Protein AF-A0A0N4T5Q2-F1 (afdb_monomer_lite)

InterPro domains:
  IPR013260 mRNA splicing factor SYF2 [PF08231] (121-270)
  IPR013260 mRNA splicing factor SYF2 [PTHR13264] (64-275)

Organism: Brugia pahangi (NCBI:txid6280)

Radius of gyration: 36.11 Å; chains: 1; bounding box: 51×108×83 Å

Secondary structure (DSSP, 8-state):
---PPP---TT-HHHHHHHHHHHHHHHHHHHHHHHHHHHHHHHHHH-----------S--HHHHHHHHHHHHHHHHHHHHHHHHHHHHHHHHHHS-TTHHHHHHHHHHHHHHHHHHHHHHHTT--HHHHHHHHS-HHHHHHHHHHHH-PPPP-----HHHHHHHHHHHHHHH----HHHHHHHHHHH-HHHHS--TT----S-----HHHHHHHHHHHHHHHHHHHTTSPPPPP-TTS----SSHHHHHHHHHHHHHHHHHHHHHHHHHHTTS--

Structure (mmCIF, N/CA/C/O backbone):
data_AF-A0A0N4T5Q2-F1
#
_entry.id   AF-A0A0N4T5Q2-F1
#
loop_
_atom_site.group_PDB
_atom_site.id
_atom_site.type_symbol
_atom_site.label_atom_id
_atom_site.label_alt_id
_atom_site.label_comp_id
_atom_site.label_asym_id
_atom_site.label_entity_id
_atom_site.label_seq_id
_atom_site.pdbx_PDB_ins_code
_atom_site.Cartn_x
_atom_site.Cartn_y
_atom_site.Cartn_z
_atom_site.occupancy
_atom_site.B_iso_or_equiv
_atom_site.auth_seq_id
_atom_site.auth_comp_id
_atom_site.auth_asym_id
_atom_site.auth_atom_id
_atom_site.pdbx_PDB_model_num
ATOM 1 N N . MET A 1 1 ? -13.328 14.955 -36.789 1.00 40.78 1 MET A N 1
ATOM 2 C CA . MET A 1 1 ? -12.100 15.704 -36.434 1.00 40.78 1 MET A CA 1
ATOM 3 C C . MET A 1 1 ? -12.122 16.013 -34.939 1.00 40.78 1 MET A C 1
ATOM 5 O O . MET A 1 1 ? -12.427 17.127 -34.541 1.00 40.78 1 MET A O 1
ATOM 9 N N . GLN A 1 2 ? -11.880 15.003 -34.100 1.00 39.06 2 GLN A N 1
ATOM 10 C CA . GLN A 1 2 ? -11.732 15.178 -32.652 1.00 39.06 2 GLN A CA 1
ATOM 11 C C . GLN A 1 2 ? -10.232 15.204 -32.355 1.00 39.06 2 GLN A C 1
ATOM 13 O O . GLN A 1 2 ? -9.539 14.216 -32.590 1.00 39.06 2 GLN A O 1
ATOM 18 N N . LYS A 1 3 ? -9.715 16.356 -31.919 1.00 39.97 3 LYS A N 1
ATOM 19 C CA . LYS A 1 3 ? -8.337 16.470 -31.439 1.00 39.97 3 LYS A CA 1
ATOM 20 C C . LYS A 1 3 ? -8.294 15.907 -30.017 1.00 39.97 3 LYS A C 1
ATOM 22 O O . LYS A 1 3 ? -8.870 16.484 -29.103 1.00 39.97 3 LYS A O 1
ATOM 27 N N . ASN A 1 4 ? -7.660 14.746 -29.884 1.00 40.78 4 ASN A N 1
ATOM 28 C CA . ASN A 1 4 ? -7.324 14.106 -28.619 1.00 40.78 4 ASN A CA 1
ATOM 29 C C . ASN A 1 4 ? -6.309 14.965 -27.851 1.00 40.78 4 ASN A C 1
ATOM 31 O O . ASN A 1 4 ? -5.241 15.257 -28.385 1.00 40.78 4 ASN A O 1
ATOM 35 N N . GLU A 1 5 ? -6.599 15.308 -26.596 1.00 41.44 5 GLU A N 1
ATOM 36 C CA . GLU A 1 5 ? -5.575 15.774 -25.654 1.00 41.44 5 GLU A CA 1
ATOM 37 C C . GLU A 1 5 ? -5.040 14.591 -24.820 1.00 41.44 5 GLU A C 1
ATOM 39 O O . GLU A 1 5 ? -5.834 13.784 -24.319 1.00 41.44 5 GLU A O 1
ATOM 44 N N . PRO A 1 6 ? -3.710 14.440 -24.665 1.00 46.88 6 PRO A N 1
ATOM 45 C CA . PRO A 1 6 ? -3.116 13.290 -23.992 1.00 46.88 6 PRO A CA 1
ATOM 46 C C . PRO A 1 6 ? -3.153 13.418 -22.461 1.00 46.88 6 PRO A C 1
ATOM 48 O O . PRO A 1 6 ? -2.869 14.464 -21.878 1.00 46.88 6 PRO A O 1
ATOM 51 N N . LYS A 1 7 ? -3.461 12.301 -21.790 1.00 50.06 7 LYS A N 1
ATOM 52 C CA . LYS A 1 7 ? -3.431 12.160 -20.327 1.00 50.06 7 LYS A CA 1
ATOM 53 C C . LYS A 1 7 ? -1.977 12.046 -19.843 1.00 50.06 7 LYS A C 1
ATOM 55 O O . LYS A 1 7 ? -1.327 11.041 -20.110 1.00 50.06 7 LYS A O 1
ATOM 60 N N . LEU A 1 8 ? -1.487 13.048 -19.110 1.00 44.66 8 LEU A N 1
ATOM 61 C CA . LEU A 1 8 ? -0.149 13.056 -18.499 1.00 44.66 8 LEU A CA 1
ATOM 62 C C . LEU A 1 8 ? -0.034 12.024 -17.360 1.00 44.66 8 LEU A C 1
ATOM 64 O O . LEU A 1 8 ? -0.807 12.037 -16.398 1.00 44.66 8 LEU A O 1
ATOM 68 N N . ASN A 1 9 ? 0.945 11.129 -17.496 1.00 46.88 9 ASN A N 1
ATOM 69 C CA . ASN A 1 9 ? 1.287 10.048 -16.578 1.00 46.88 9 ASN A CA 1
ATOM 70 C C . ASN A 1 9 ? 2.296 10.555 -15.523 1.00 46.88 9 ASN A C 1
ATOM 72 O O . ASN A 1 9 ? 3.321 11.138 -15.858 1.00 46.88 9 ASN A O 1
ATOM 76 N N . ASN A 1 10 ? 2.024 10.350 -14.231 1.00 52.00 10 ASN A N 1
ATOM 77 C CA . ASN A 1 10 ? 2.783 10.974 -13.127 1.00 52.00 10 ASN A CA 1
ATOM 78 C C . ASN A 1 10 ? 4.111 10.268 -12.763 1.00 52.00 10 ASN A C 1
ATOM 80 O O . ASN A 1 10 ? 4.681 10.572 -11.718 1.00 52.00 10 ASN A O 1
ATOM 84 N N . ASN A 1 11 ? 4.594 9.333 -13.587 1.00 54.91 11 ASN A N 1
ATOM 85 C CA . ASN A 1 11 ? 5.823 8.564 -13.333 1.00 54.91 11 ASN A CA 1
ATOM 86 C C . ASN A 1 11 ? 6.881 8.689 -14.447 1.00 54.91 11 ASN A C 1
ATOM 88 O O . ASN A 1 11 ? 7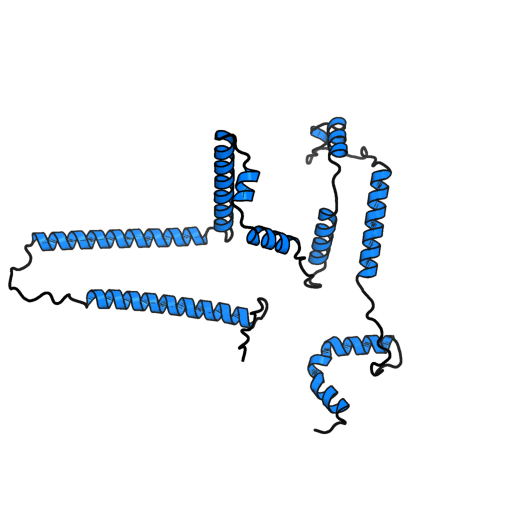.888 7.986 -14.396 1.00 54.91 11 ASN A O 1
ATOM 92 N N . ASP A 1 12 ? 6.691 9.574 -15.426 1.00 50.53 12 ASP A N 1
ATOM 93 C CA . ASP A 1 12 ? 7.687 9.774 -16.480 1.00 50.53 12 ASP A CA 1
ATOM 94 C C . ASP A 1 12 ? 8.841 10.660 -15.962 1.00 50.53 12 ASP A C 1
ATOM 96 O O . ASP A 1 12 ? 8.585 11.721 -15.383 1.00 50.53 12 ASP A O 1
ATOM 100 N N . PRO A 1 13 ? 10.124 10.294 -16.158 1.00 55.62 13 PRO A N 1
ATOM 101 C CA . PRO A 1 13 ? 11.257 11.126 -15.737 1.00 55.62 13 PRO A CA 1
ATOM 102 C C . PRO A 1 13 ? 11.243 12.492 -16.438 1.00 55.62 13 PRO A C 1
ATOM 104 O O . PRO A 1 13 ? 11.632 13.500 -15.848 1.00 55.62 13 PRO A O 1
ATOM 107 N N . THR A 1 14 ? 10.685 12.561 -17.650 1.00 55.00 14 THR A N 1
ATOM 108 C CA . THR A 1 14 ? 10.400 13.810 -18.365 1.00 55.00 14 THR A CA 1
ATOM 109 C C . THR A 1 14 ? 9.412 14.700 -17.616 1.00 55.00 14 THR A C 1
ATOM 111 O O . THR A 1 14 ? 9.577 15.912 -17.660 1.00 55.00 14 THR A O 1
ATOM 114 N N . ALA A 1 15 ? 8.452 14.158 -16.858 1.00 52.38 15 ALA A N 1
ATOM 115 C CA . ALA A 1 15 ? 7.543 14.947 -16.026 1.00 52.38 15 ALA A CA 1
ATOM 116 C C . ALA A 1 15 ? 8.268 15.587 -14.831 1.00 52.38 15 ALA A C 1
ATOM 118 O O . ALA A 1 15 ? 7.924 16.699 -14.446 1.00 52.38 15 ALA A O 1
ATOM 119 N N . PHE A 1 16 ? 9.305 14.942 -14.282 1.00 53.38 16 PHE A N 1
ATOM 120 C CA . PHE A 1 16 ? 10.145 15.509 -13.218 1.00 53.38 16 PHE A CA 1
ATOM 121 C C . PHE A 1 16 ? 11.072 16.609 -13.752 1.00 53.38 16 PHE A C 1
ATOM 123 O O . PHE A 1 16 ? 11.180 17.671 -13.138 1.00 53.38 16 PHE A O 1
ATOM 130 N N . TYR A 1 17 ? 11.662 16.400 -14.935 1.00 54.56 17 TYR A N 1
ATOM 131 C CA . TYR A 1 17 ? 12.403 17.442 -15.651 1.00 54.56 17 TYR A CA 1
ATOM 132 C C . TYR A 1 17 ? 11.492 18.594 -16.083 1.00 54.56 17 TYR A C 1
ATOM 134 O O . TYR A 1 17 ? 11.885 19.745 -15.951 1.00 54.56 17 TYR A O 1
ATOM 142 N N . LEU A 1 18 ? 10.254 18.324 -16.501 1.00 56.09 18 LEU A N 1
ATOM 143 C CA . LEU A 1 18 ? 9.255 19.348 -16.813 1.00 56.09 18 LEU A CA 1
ATOM 144 C C . LEU A 1 18 ? 8.770 20.072 -15.556 1.00 56.09 18 LEU A C 1
ATOM 146 O O . LEU A 1 18 ? 8.549 21.271 -15.626 1.00 56.09 18 LEU A O 1
ATOM 150 N N . LEU A 1 19 ? 8.642 19.412 -14.400 1.00 56.81 19 LEU A N 1
ATOM 151 C CA . LEU A 1 19 ? 8.259 20.066 -13.143 1.00 56.81 19 LEU A CA 1
ATOM 152 C C . LEU A 1 19 ? 9.403 20.915 -12.581 1.00 56.81 19 LEU A C 1
ATOM 154 O O . LEU A 1 19 ? 9.157 22.012 -12.091 1.00 56.81 19 LEU A O 1
ATOM 158 N N . SER A 1 20 ? 10.644 20.435 -12.685 1.00 63.00 20 SER A N 1
ATOM 159 C CA . SER A 1 20 ? 11.860 21.184 -12.348 1.00 63.00 20 SER A CA 1
ATOM 160 C C . SER A 1 20 ? 12.051 22.371 -13.294 1.00 63.00 20 SER A C 1
ATOM 162 O O . SER A 1 20 ? 12.231 23.497 -12.839 1.00 63.00 20 SER A O 1
ATOM 164 N N . SER A 1 21 ? 11.889 22.154 -14.600 1.00 62.88 21 SER A N 1
ATOM 165 C CA . SER A 1 21 ? 11.949 23.201 -15.619 1.00 62.88 21 SER A CA 1
ATOM 166 C C . SER A 1 21 ? 10.788 24.189 -15.475 1.00 62.88 21 SER A C 1
ATOM 168 O O . SER A 1 21 ? 11.004 25.390 -15.571 1.00 62.88 21 SER A O 1
ATOM 170 N N . GLN A 1 22 ? 9.581 23.745 -15.096 1.00 64.81 22 GLN A N 1
ATOM 171 C CA . GLN A 1 22 ? 8.475 24.637 -14.729 1.00 64.81 22 GLN A CA 1
ATOM 172 C C . GLN A 1 22 ? 8.720 25.372 -13.410 1.00 64.81 22 GLN A C 1
ATOM 174 O O . GLN A 1 22 ? 8.277 26.507 -13.272 1.00 64.81 22 GLN A O 1
ATOM 179 N N . GLN A 1 23 ? 9.403 24.780 -12.429 1.00 64.06 23 GLN A N 1
ATOM 180 C CA . GLN A 1 23 ? 9.786 25.478 -11.199 1.00 64.06 23 GLN A CA 1
ATOM 181 C C . GLN A 1 23 ? 10.868 26.529 -11.461 1.00 64.06 23 GLN A C 1
ATOM 183 O O . GLN A 1 23 ? 10.764 27.623 -10.911 1.00 64.06 23 GLN A O 1
ATOM 188 N N . MET A 1 24 ? 11.823 26.237 -12.348 1.00 68.06 24 MET A N 1
ATOM 189 C CA . MET A 1 24 ? 12.828 27.180 -12.846 1.00 68.06 24 MET A CA 1
ATOM 190 C C . MET A 1 24 ? 12.183 28.286 -13.684 1.00 68.06 24 MET A C 1
ATOM 192 O O . MET A 1 24 ? 12.410 29.458 -13.429 1.00 68.06 24 MET A O 1
ATOM 196 N N . LEU A 1 25 ? 11.276 27.962 -14.605 1.00 67.38 25 LEU A N 1
ATOM 197 C CA . LEU A 1 25 ? 10.486 28.960 -15.331 1.00 67.38 25 LEU A CA 1
ATOM 198 C C . LEU A 1 25 ? 9.627 29.791 -14.377 1.00 67.38 25 LEU A C 1
ATOM 200 O O . LEU A 1 25 ? 9.542 30.995 -14.544 1.00 67.38 25 LEU A O 1
ATOM 204 N N . ARG A 1 26 ? 9.041 29.209 -13.325 1.00 71.50 26 ARG A N 1
ATOM 205 C CA . ARG A 1 26 ? 8.288 29.960 -12.304 1.00 71.50 26 ARG A CA 1
ATOM 206 C C . ARG A 1 26 ? 9.179 30.797 -11.391 1.00 71.50 26 ARG A C 1
ATOM 208 O O . ARG A 1 26 ? 8.678 31.774 -10.841 1.00 71.50 26 ARG A O 1
ATOM 215 N N . SER A 1 27 ? 10.437 30.425 -11.158 1.00 68.69 27 SER A N 1
ATOM 216 C CA . SER A 1 27 ? 11.386 31.255 -10.405 1.00 68.69 27 SER A CA 1
ATOM 217 C C . SER A 1 27 ? 11.911 32.391 -11.280 1.00 68.69 27 SER A C 1
ATOM 219 O O . SER A 1 27 ? 11.923 33.526 -10.819 1.00 68.69 27 SER A O 1
ATOM 221 N N . ILE A 1 28 ? 12.199 32.124 -12.557 1.00 71.38 28 ILE A N 1
ATOM 222 C CA . ILE A 1 28 ? 12.569 33.121 -13.569 1.00 71.38 28 ILE A CA 1
ATOM 223 C C . ILE A 1 28 ? 11.408 34.085 -13.815 1.00 71.38 28 ILE A C 1
ATOM 225 O O . ILE A 1 28 ? 11.621 35.286 -13.790 1.00 71.38 28 ILE A O 1
ATOM 229 N N . ILE A 1 29 ? 10.172 33.601 -13.956 1.00 70.81 29 ILE A N 1
ATOM 230 C CA . ILE A 1 29 ? 8.975 34.445 -14.087 1.00 70.81 29 ILE A CA 1
ATOM 231 C C . ILE A 1 29 ? 8.722 35.219 -12.792 1.00 70.81 29 ILE A C 1
ATOM 233 O O . ILE A 1 29 ? 8.345 36.376 -12.866 1.00 70.81 29 ILE A O 1
ATOM 237 N N . ARG A 1 30 ? 8.960 34.655 -11.598 1.00 69.12 30 ARG A N 1
ATOM 238 C CA . ARG A 1 30 ? 8.856 35.417 -10.336 1.00 69.12 30 ARG A CA 1
ATOM 239 C C . ARG A 1 30 ? 9.941 36.482 -10.207 1.00 69.12 30 ARG A C 1
ATOM 241 O O . ARG A 1 30 ? 9.640 37.575 -9.745 1.00 69.12 30 ARG A O 1
ATOM 248 N N . TYR A 1 31 ? 11.164 36.193 -10.638 1.00 68.38 31 TYR A N 1
ATOM 249 C CA . TYR A 1 31 ? 12.261 37.154 -10.670 1.00 68.38 31 TYR A CA 1
ATOM 250 C C . TYR A 1 31 ? 12.008 38.239 -11.720 1.00 68.38 31 TYR A C 1
ATOM 252 O O . TYR A 1 31 ? 12.146 39.412 -11.408 1.00 68.38 31 TYR A O 1
ATOM 260 N N . ALA A 1 32 ? 11.521 37.875 -12.908 1.00 64.94 32 ALA A N 1
ATOM 261 C CA . ALA A 1 32 ? 11.122 38.793 -13.968 1.00 64.94 32 ALA A CA 1
ATOM 262 C C . ALA A 1 32 ? 9.886 39.614 -13.587 1.00 64.94 32 ALA A C 1
ATOM 264 O O . ALA A 1 32 ? 9.867 40.799 -13.858 1.00 64.94 32 ALA A O 1
ATOM 265 N N . LEU A 1 33 ? 8.896 39.050 -12.888 1.00 65.19 33 LEU A N 1
ATOM 266 C CA . LEU A 1 33 ? 7.752 39.790 -12.342 1.00 65.19 33 LEU A CA 1
ATOM 267 C C . LEU A 1 33 ? 8.156 40.666 -11.159 1.00 65.19 33 LEU A C 1
ATOM 269 O O . LEU A 1 33 ? 7.562 41.714 -10.978 1.00 65.19 33 LEU A O 1
ATOM 273 N N . SER A 1 34 ? 9.155 40.279 -10.362 1.00 66.88 34 SER A N 1
ATOM 274 C CA . SER A 1 34 ? 9.730 41.115 -9.300 1.00 66.88 34 SER A CA 1
ATOM 275 C C . SER A 1 34 ? 10.589 42.243 -9.873 1.00 66.88 34 SER A C 1
ATOM 277 O O . SER A 1 34 ? 10.555 43.354 -9.352 1.00 66.88 34 SER A O 1
ATOM 279 N N . ALA A 1 35 ? 11.322 41.981 -10.957 1.00 60.84 35 ALA A N 1
ATOM 280 C CA . ALA A 1 35 ? 12.086 42.961 -11.719 1.00 60.84 35 ALA A CA 1
ATOM 281 C C . ALA A 1 35 ? 11.157 43.887 -12.512 1.00 60.84 35 ALA A C 1
ATOM 283 O O . ALA A 1 35 ? 11.385 45.085 -12.508 1.00 60.84 35 ALA A O 1
ATOM 284 N N . CYS A 1 36 ? 10.062 43.375 -13.083 1.00 59.16 36 CYS A N 1
ATOM 285 C CA . CYS A 1 36 ? 8.969 44.156 -13.654 1.00 59.16 36 CYS A CA 1
ATOM 286 C C . CYS A 1 36 ? 8.182 44.887 -12.576 1.00 59.16 36 CYS A C 1
ATOM 288 O O . CYS A 1 36 ? 7.765 45.985 -12.854 1.00 59.16 36 CYS A O 1
ATOM 290 N N . ARG A 1 37 ? 8.032 44.384 -11.343 1.00 56.62 37 ARG A N 1
ATOM 291 C CA . ARG A 1 37 ? 7.471 45.165 -10.222 1.00 56.62 37 ARG A CA 1
ATOM 292 C C . ARG A 1 37 ? 8.437 46.227 -9.735 1.00 56.62 37 ARG A C 1
ATOM 294 O O . ARG A 1 37 ? 7.993 47.275 -9.300 1.00 56.62 37 ARG A O 1
ATOM 301 N N . HIS A 1 38 ? 9.744 45.985 -9.792 1.00 56.47 38 HIS A N 1
ATOM 302 C CA . HIS A 1 38 ? 10.752 47.016 -9.558 1.00 56.47 38 HIS A CA 1
ATOM 303 C C . HIS A 1 38 ? 10.761 48.035 -10.694 1.00 56.47 38 HIS A C 1
ATOM 305 O O . HIS A 1 38 ? 10.867 49.214 -10.404 1.00 56.47 38 HIS A O 1
ATOM 311 N N . ALA A 1 39 ? 10.584 47.609 -11.945 1.00 51.84 39 ALA A N 1
ATOM 312 C CA . ALA A 1 39 ? 10.492 48.471 -13.114 1.00 51.84 39 ALA A CA 1
ATOM 313 C C . ALA A 1 39 ? 9.143 49.190 -13.183 1.00 51.84 39 ALA A C 1
ATOM 315 O O . ALA A 1 39 ? 9.127 50.337 -13.564 1.00 51.84 39 ALA A O 1
ATOM 316 N N . GLU A 1 40 ? 8.039 48.594 -12.742 1.00 52.19 40 GLU A N 1
ATOM 317 C CA . GLU A 1 40 ? 6.732 49.226 -12.560 1.00 52.19 40 GLU A CA 1
ATOM 318 C C . GLU A 1 40 ? 6.785 50.154 -11.360 1.00 52.19 40 GLU A C 1
ATOM 320 O O . GLU A 1 40 ? 6.267 51.242 -11.457 1.00 52.19 40 GLU A O 1
ATOM 325 N N . ASN A 1 41 ? 7.464 49.818 -10.261 1.00 51.53 41 ASN A N 1
ATOM 326 C CA . ASN A 1 41 ? 7.684 50.762 -9.164 1.00 51.53 41 ASN A CA 1
ATOM 327 C C . ASN A 1 41 ? 8.658 51.882 -9.559 1.00 51.53 41 ASN A C 1
ATOM 329 O O . ASN A 1 41 ? 8.527 52.982 -9.040 1.00 51.53 41 ASN A O 1
ATOM 333 N N . PHE A 1 42 ? 9.595 51.639 -10.483 1.00 45.03 42 PHE A N 1
ATOM 334 C CA . PHE A 1 42 ? 10.508 52.635 -11.055 1.00 45.03 42 PHE A CA 1
ATOM 335 C C . PHE A 1 42 ? 9.809 53.491 -12.123 1.00 45.03 42 PHE A C 1
ATOM 337 O O . PHE A 1 42 ? 10.017 54.696 -12.172 1.00 45.03 42 PHE A O 1
ATOM 344 N N . VAL A 1 43 ? 8.901 52.906 -12.906 1.00 46.66 43 VAL A N 1
ATOM 345 C CA . VAL A 1 43 ? 8.022 53.577 -13.874 1.00 46.66 43 VAL A CA 1
ATOM 346 C C . VAL A 1 43 ? 6.887 54.303 -13.153 1.00 46.66 43 VAL A C 1
ATOM 348 O O . VAL A 1 43 ? 6.539 55.384 -13.577 1.00 46.66 43 VAL A O 1
ATOM 351 N N . ILE A 1 44 ? 6.385 53.831 -12.013 1.00 46.78 44 ILE A N 1
ATOM 352 C CA . ILE A 1 44 ? 5.471 54.562 -11.113 1.00 46.78 44 ILE A CA 1
ATOM 353 C C . ILE A 1 44 ? 6.236 55.681 -10.383 1.00 46.78 44 ILE A C 1
ATOM 355 O O . ILE A 1 44 ? 5.641 56.695 -10.028 1.00 46.78 44 ILE A O 1
ATOM 359 N N . LEU A 1 45 ? 7.561 55.557 -10.212 1.00 44.84 45 LEU A N 1
ATOM 360 C CA . LEU A 1 45 ? 8.424 56.660 -9.766 1.00 44.84 45 LEU A CA 1
ATOM 361 C C . LEU A 1 45 ? 8.730 57.677 -10.887 1.00 44.84 45 LEU A C 1
ATOM 363 O O . LEU A 1 45 ? 9.052 58.821 -10.573 1.00 44.84 45 LEU A O 1
ATOM 367 N N . MET A 1 46 ? 8.638 57.279 -12.164 1.00 42.03 46 MET A N 1
ATOM 368 C CA . MET A 1 46 ? 8.882 58.125 -13.349 1.00 42.03 46 MET A CA 1
ATOM 369 C C . MET A 1 46 ? 7.594 58.614 -14.042 1.00 42.03 46 MET A C 1
ATOM 371 O O . MET A 1 46 ? 7.647 59.558 -14.826 1.00 42.03 46 MET A O 1
ATOM 375 N N . ALA A 1 47 ? 6.433 58.038 -13.728 1.00 38.81 47 ALA A N 1
ATOM 376 C CA . ALA A 1 47 ? 5.113 58.475 -14.165 1.00 38.81 47 ALA A CA 1
ATOM 377 C C . ALA A 1 47 ? 4.640 59.596 -13.236 1.00 38.81 47 ALA A C 1
ATOM 379 O O . ALA A 1 47 ? 3.795 59.422 -12.356 1.00 38.81 47 ALA A O 1
ATOM 380 N N . LEU A 1 48 ? 5.245 60.765 -13.433 1.00 34.09 48 LEU A N 1
ATOM 381 C CA . LEU A 1 48 ? 4.653 62.033 -13.042 1.00 34.09 48 LEU A CA 1
ATOM 382 C C . LEU A 1 48 ? 3.240 62.103 -13.643 1.00 34.09 48 LEU A C 1
ATOM 384 O O . LEU A 1 48 ? 3.106 61.974 -14.860 1.00 34.09 48 LEU A O 1
ATOM 388 N N . PRO A 1 49 ? 2.181 62.324 -12.845 1.00 40.69 49 PRO A N 1
ATOM 389 C CA . PRO A 1 49 ? 0.940 62.802 -13.416 1.00 40.69 49 PRO A CA 1
ATOM 390 C C . PRO A 1 49 ? 1.223 64.195 -13.981 1.00 40.69 49 PRO A C 1
ATOM 392 O O . PRO A 1 49 ? 1.593 65.107 -13.237 1.00 40.69 49 PRO A O 1
ATOM 395 N N . GLU A 1 50 ? 1.067 64.356 -15.294 1.00 38.91 50 GLU A N 1
ATOM 396 C CA . GLU A 1 50 ? 0.945 65.664 -15.933 1.00 38.91 50 GLU A CA 1
ATOM 397 C C . GLU A 1 50 ? -0.333 66.342 -15.412 1.00 38.91 50 GLU A C 1
ATOM 399 O O . GLU A 1 50 ? -1.384 66.329 -16.045 1.00 38.91 50 GLU A O 1
ATOM 404 N N . SER A 1 51 ? -0.268 66.918 -14.207 1.00 35.62 51 SER A N 1
ATOM 405 C CA . SER A 1 51 ? -1.241 67.912 -13.772 1.00 35.62 51 SER A CA 1
ATOM 406 C C . SER A 1 51 ? -0.755 69.265 -14.271 1.00 35.62 51 SER A C 1
ATOM 408 O O . SER A 1 51 ? 0.179 69.844 -13.714 1.00 35.62 51 SER A O 1
ATOM 410 N N . SER A 1 52 ? -1.376 69.706 -15.363 1.00 33.72 52 SER A N 1
ATOM 411 C CA . SER A 1 52 ? -1.572 71.096 -15.779 1.00 33.72 52 SER A CA 1
ATOM 412 C C . SER A 1 52 ? -0.910 72.142 -14.878 1.00 33.72 52 SER A C 1
ATOM 414 O O . SER A 1 52 ? -1.314 72.355 -13.731 1.00 33.72 52 SER A O 1
ATOM 416 N N . ALA A 1 53 ? 0.075 72.832 -15.446 1.00 46.47 53 ALA A N 1
ATOM 417 C CA . ALA A 1 53 ? 0.700 74.002 -14.867 1.00 46.47 53 ALA A CA 1
ATOM 418 C C . ALA A 1 53 ? -0.349 75.066 -14.499 1.00 46.47 53 ALA A C 1
ATOM 420 O O . ALA A 1 53 ? -0.866 75.784 -15.351 1.00 46.47 53 ALA A O 1
ATOM 421 N N . SER A 1 54 ? -0.595 75.209 -13.200 1.00 33.62 54 SER A N 1
ATOM 422 C CA . SER A 1 54 ? -0.969 76.478 -12.590 1.00 33.62 54 SER A CA 1
ATOM 423 C C . SER A 1 54 ? 0.151 76.865 -11.632 1.00 33.62 54 SER A C 1
ATOM 425 O O . SER A 1 54 ? 0.445 76.146 -10.677 1.00 33.62 54 SER A O 1
ATOM 427 N N . VAL A 1 55 ? 0.809 77.986 -11.911 1.00 48.62 55 VAL A N 1
ATOM 428 C CA . VAL A 1 55 ? 1.819 78.595 -11.042 1.00 48.62 55 VAL A CA 1
ATOM 429 C C . VAL A 1 55 ? 1.210 78.830 -9.656 1.00 48.62 55 VAL A C 1
ATOM 431 O O . VAL A 1 55 ? 0.379 79.717 -9.485 1.00 48.62 55 VAL A O 1
ATOM 434 N N . SER A 1 56 ? 1.622 78.058 -8.647 1.00 40.50 56 SER A N 1
ATOM 435 C CA . SER A 1 56 ? 1.241 78.330 -7.258 1.00 40.50 56 SER A CA 1
ATOM 436 C C . SER A 1 56 ? 2.270 77.786 -6.263 1.00 40.50 56 SER A C 1
ATOM 438 O O . SER A 1 56 ? 2.298 76.589 -6.011 1.00 40.50 56 SER A O 1
ATOM 440 N N . LYS A 1 57 ? 3.074 78.708 -5.705 1.00 51.34 57 LYS A N 1
ATOM 441 C CA . LYS A 1 57 ? 3.906 78.646 -4.479 1.00 51.34 57 LYS A CA 1
ATOM 442 C C . LYS A 1 57 ? 4.785 77.398 -4.267 1.00 51.34 57 LYS A C 1
ATOM 444 O O . LYS A 1 57 ? 4.307 76.274 -4.197 1.00 51.34 57 LYS A O 1
ATOM 449 N N . LEU A 1 58 ? 6.082 77.636 -4.006 1.00 55.00 58 LEU A N 1
ATOM 450 C CA . LEU A 1 58 ? 6.962 76.672 -3.326 1.00 55.00 58 LEU A CA 1
ATOM 451 C C . LEU A 1 58 ? 6.165 75.994 -2.199 1.00 55.00 58 LEU A C 1
ATOM 453 O O . LEU A 1 58 ? 5.557 76.725 -1.406 1.00 55.00 58 LEU A O 1
ATOM 457 N N . PRO A 1 59 ? 6.112 74.648 -2.141 1.00 61.28 59 PRO A N 1
ATOM 458 C CA . PRO A 1 59 ? 5.308 73.957 -1.146 1.00 61.28 59 PRO A CA 1
ATOM 459 C C . PRO A 1 59 ? 5.686 74.508 0.223 1.00 61.28 59 PRO A C 1
ATOM 461 O O . PRO A 1 59 ? 6.871 74.550 0.571 1.00 61.28 59 PRO A O 1
ATOM 464 N N . SER A 1 60 ? 4.686 74.998 0.967 1.00 71.69 60 SER A N 1
ATOM 465 C CA . SER A 1 60 ? 4.916 75.547 2.302 1.00 71.69 60 SER A CA 1
ATOM 466 C C . SER A 1 60 ? 5.750 74.543 3.088 1.00 71.69 60 SER A C 1
ATOM 468 O O . SER A 1 60 ? 5.521 73.332 2.968 1.00 71.69 60 SER A O 1
ATOM 470 N N . LYS A 1 61 ? 6.718 75.022 3.878 1.00 73.12 61 LYS A N 1
ATOM 471 C CA . LYS A 1 61 ? 7.630 74.165 4.654 1.00 73.12 61 LYS A CA 1
ATOM 472 C C . LYS A 1 61 ? 6.868 73.076 5.414 1.00 73.12 61 LYS A C 1
ATOM 474 O O . LYS A 1 61 ? 7.387 71.979 5.581 1.00 73.12 61 LYS A O 1
ATOM 479 N N . ASP A 1 62 ? 5.631 73.349 5.810 1.00 76.50 62 ASP A N 1
ATOM 480 C CA . ASP A 1 62 ? 4.769 72.410 6.521 1.00 76.50 62 ASP A CA 1
ATOM 481 C C . ASP A 1 62 ? 4.210 71.289 5.629 1.00 76.50 62 ASP A C 1
ATOM 483 O O . ASP A 1 62 ? 4.271 70.129 6.026 1.00 76.50 62 ASP A O 1
ATOM 487 N N . SER A 1 63 ? 3.825 71.572 4.380 1.00 79.75 63 SER A N 1
ATOM 488 C CA . SER A 1 63 ? 3.444 70.537 3.396 1.00 79.75 63 SER A CA 1
ATOM 489 C C . SER A 1 63 ? 4.612 69.609 3.023 1.00 79.75 63 SER A C 1
ATOM 491 O O . SER A 1 63 ? 4.431 68.407 2.814 1.00 79.75 63 SER A O 1
ATOM 493 N N . LEU A 1 64 ? 5.841 70.139 3.009 1.00 81.56 64 LEU A N 1
ATOM 494 C CA . LEU A 1 64 ? 7.055 69.356 2.776 1.00 81.56 64 LEU A CA 1
ATOM 495 C C . LEU A 1 64 ? 7.401 68.481 3.992 1.00 81.56 64 LEU A C 1
ATOM 497 O O . LEU A 1 64 ? 7.734 67.307 3.824 1.00 81.56 64 LEU A O 1
ATOM 501 N N . LYS A 1 65 ? 7.255 69.013 5.215 1.00 85.88 65 LYS A N 1
ATOM 502 C CA . LYS A 1 65 ? 7.388 68.239 6.464 1.00 85.88 65 LYS A CA 1
ATOM 503 C C . LYS A 1 65 ? 6.349 67.121 6.549 1.00 85.88 65 LYS A C 1
ATOM 505 O O . LYS A 1 65 ? 6.680 66.023 6.987 1.00 85.88 65 LYS A O 1
ATOM 510 N N . GLU A 1 66 ? 5.116 67.367 6.121 1.00 86.75 66 GLU A N 1
ATOM 511 C CA . GLU A 1 66 ? 4.045 66.368 6.133 1.00 86.75 66 GLU A CA 1
ATOM 512 C C . GLU A 1 66 ? 4.291 65.249 5.117 1.00 86.75 66 GLU A C 1
ATOM 514 O O . GLU A 1 66 ? 4.236 64.068 5.466 1.00 86.75 66 GLU A O 1
ATOM 519 N N . ARG A 1 67 ? 4.723 65.595 3.898 1.00 85.81 67 ARG A N 1
ATOM 520 C CA . ARG A 1 67 ? 5.186 64.606 2.913 1.00 85.81 67 ARG A CA 1
ATOM 521 C C . ARG A 1 67 ? 6.369 63.786 3.439 1.00 85.81 67 ARG A C 1
ATOM 523 O O . ARG A 1 67 ? 6.418 62.577 3.221 1.00 85.81 67 ARG A O 1
ATOM 530 N N . PHE A 1 68 ? 7.302 64.412 4.156 1.00 88.81 68 PHE A N 1
ATOM 531 C CA . PHE A 1 68 ? 8.441 63.727 4.773 1.00 88.81 68 PHE A CA 1
ATOM 532 C C . PHE A 1 68 ? 8.016 62.778 5.906 1.00 88.81 68 PHE A C 1
ATOM 534 O O . PHE A 1 68 ? 8.509 61.652 5.975 1.00 88.81 68 PHE A O 1
ATOM 541 N N . ARG A 1 69 ? 7.044 63.174 6.742 1.00 91.31 69 ARG A N 1
ATOM 542 C CA . ARG A 1 69 ? 6.429 62.296 7.756 1.00 91.31 69 ARG A CA 1
ATOM 543 C C . ARG A 1 69 ? 5.747 61.089 7.116 1.00 91.31 69 ARG A C 1
ATOM 545 O O . ARG A 1 69 ? 6.005 59.966 7.536 1.00 91.31 69 ARG A O 1
ATOM 552 N N . MET A 1 70 ? 4.969 61.305 6.056 1.00 89.62 70 MET A N 1
ATOM 553 C CA . MET A 1 70 ? 4.308 60.234 5.300 1.00 89.62 70 MET A CA 1
ATOM 554 C C . MET A 1 70 ? 5.318 59.272 4.659 1.00 89.62 70 MET A C 1
ATOM 556 O O . MET A 1 70 ? 5.133 58.057 4.695 1.00 89.62 70 MET A O 1
ATOM 560 N N . LEU A 1 71 ? 6.419 59.788 4.104 1.00 89.88 71 LEU A N 1
ATOM 561 C CA . LEU A 1 71 ? 7.504 58.959 3.568 1.00 89.88 71 LEU A CA 1
ATOM 562 C C . LEU A 1 71 ? 8.202 58.151 4.664 1.00 89.88 71 LEU A C 1
ATOM 564 O O . LEU A 1 71 ? 8.490 56.970 4.467 1.00 89.88 71 LEU A O 1
ATOM 568 N N . HIS A 1 72 ? 8.445 58.755 5.827 1.00 90.94 72 HIS A N 1
ATOM 569 C CA . HIS A 1 72 ? 8.982 58.036 6.975 1.00 90.94 72 HIS A CA 1
ATOM 570 C C . HIS A 1 72 ? 8.045 56.934 7.446 1.00 90.94 72 HIS A C 1
ATOM 572 O O . HIS A 1 72 ? 8.508 55.812 7.639 1.00 90.94 72 HIS A O 1
ATOM 578 N N . GLN A 1 73 ? 6.751 57.218 7.568 1.00 94.00 73 GLN A N 1
ATOM 579 C CA . GLN A 1 73 ? 5.747 56.232 7.941 1.00 94.00 73 GLN A CA 1
ATOM 580 C C . GLN A 1 73 ? 5.731 55.060 6.953 1.00 94.00 73 GLN A C 1
ATOM 582 O O . GLN A 1 73 ? 5.930 53.922 7.368 1.00 94.00 73 GLN A O 1
ATOM 587 N N . LYS A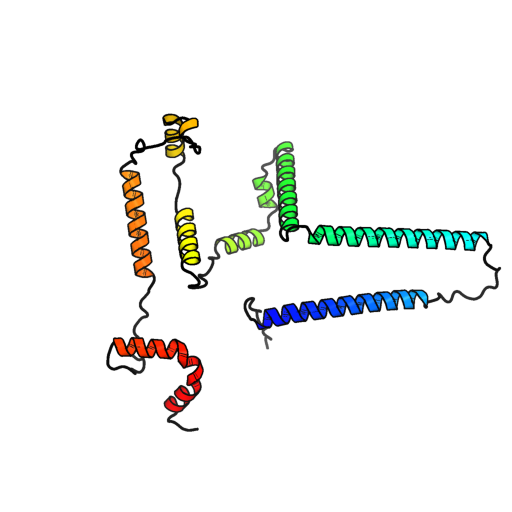 1 74 ? 5.655 55.331 5.644 1.00 93.00 74 LYS A N 1
ATOM 588 C CA . LYS A 1 74 ? 5.718 54.293 4.599 1.00 93.00 74 LYS A CA 1
ATOM 589 C C . LYS A 1 74 ? 7.019 53.485 4.638 1.00 93.00 74 LYS A C 1
ATOM 591 O O . LYS A 1 74 ? 7.010 52.277 4.394 1.00 93.00 74 LYS A O 1
ATOM 596 N N . ARG A 1 75 ? 8.150 54.123 4.968 1.00 93.25 75 ARG A N 1
ATOM 597 C CA . ARG A 1 75 ? 9.445 53.442 5.136 1.00 93.25 75 ARG A CA 1
ATOM 598 C C . ARG A 1 75 ? 9.440 52.518 6.353 1.00 93.25 75 ARG A C 1
ATOM 600 O O . ARG A 1 75 ? 9.979 51.418 6.264 1.00 93.25 75 ARG A O 1
ATOM 607 N N . GLN A 1 76 ? 8.852 52.945 7.470 1.00 93.06 76 GLN A N 1
ATOM 608 C CA . GLN A 1 76 ? 8.724 52.108 8.666 1.00 93.06 76 GLN A CA 1
ATOM 609 C C . GLN A 1 76 ? 7.737 50.959 8.447 1.00 93.06 76 GLN A C 1
ATOM 611 O O . GLN A 1 76 ? 8.044 49.825 8.804 1.00 93.06 76 GLN A O 1
ATOM 616 N N . GLU A 1 77 ? 6.607 51.216 7.790 1.00 94.38 77 GLU A N 1
ATOM 617 C CA . GLU A 1 77 ? 5.641 50.192 7.381 1.00 94.38 77 GLU A CA 1
ATOM 618 C C . GLU A 1 77 ? 6.298 49.154 6.467 1.00 94.38 77 GLU A C 1
ATOM 620 O O . GLU A 1 77 ? 6.208 47.961 6.740 1.00 94.38 77 GLU A O 1
ATOM 625 N N . SER A 1 78 ? 7.062 49.589 5.459 1.00 92.31 78 SER A N 1
ATOM 626 C CA . SER A 1 78 ? 7.798 48.675 4.571 1.00 92.31 78 SER A CA 1
ATOM 627 C C . SER A 1 78 ? 8.829 47.837 5.332 1.00 92.31 78 SER A C 1
ATOM 629 O O . SER A 1 78 ? 8.926 46.633 5.116 1.00 92.31 78 SER A O 1
ATOM 631 N N . ARG A 1 79 ? 9.579 48.441 6.266 1.00 90.50 79 ARG A N 1
ATOM 632 C CA . ARG A 1 79 ? 10.529 47.707 7.122 1.00 90.50 79 ARG A CA 1
ATOM 633 C C . ARG A 1 79 ? 9.824 46.662 7.981 1.00 90.50 79 ARG A C 1
ATOM 635 O O . ARG A 1 79 ? 10.309 45.538 8.074 1.00 90.50 79 ARG A O 1
ATOM 642 N N . LYS A 1 80 ? 8.684 47.019 8.578 1.00 95.81 80 LYS A N 1
ATOM 643 C CA . LYS A 1 80 ? 7.879 46.117 9.408 1.00 95.81 80 LYS A CA 1
ATOM 644 C C . LYS A 1 80 ? 7.316 44.956 8.591 1.00 95.81 80 LYS A C 1
ATOM 646 O O . LYS A 1 80 ? 7.441 43.820 9.027 1.00 95.81 80 LYS A O 1
ATOM 651 N N . LEU A 1 81 ? 6.749 45.232 7.417 1.00 93.44 81 LEU A N 1
ATOM 652 C CA . LEU A 1 81 ? 6.200 44.210 6.524 1.00 93.44 81 LEU A CA 1
ATOM 653 C C . LEU A 1 81 ? 7.288 43.255 6.027 1.00 93.44 81 LEU A C 1
ATOM 655 O O . LEU A 1 81 ? 7.096 42.046 6.079 1.00 93.44 81 LEU A O 1
ATOM 659 N N . ASN A 1 82 ? 8.452 43.777 5.632 1.00 93.62 82 ASN A N 1
ATOM 660 C CA . ASN A 1 82 ? 9.580 42.941 5.220 1.00 93.62 82 ASN A CA 1
ATOM 661 C C . ASN A 1 82 ? 10.075 42.062 6.374 1.00 93.62 82 ASN A C 1
ATOM 663 O O . ASN A 1 82 ? 10.305 40.872 6.189 1.00 93.62 82 ASN A O 1
ATOM 667 N N . TYR A 1 83 ? 10.200 42.627 7.578 1.00 91.88 83 TYR A N 1
ATOM 668 C CA . TYR A 1 83 ? 10.584 41.861 8.762 1.00 91.88 83 TYR A CA 1
ATOM 669 C C . TYR A 1 83 ? 9.563 40.760 9.083 1.00 91.88 83 TYR A C 1
ATOM 671 O O . TYR A 1 83 ? 9.947 39.616 9.303 1.00 91.88 83 TYR A O 1
ATOM 679 N N . GLN A 1 84 ? 8.266 41.079 9.043 1.00 95.00 84 GLN A N 1
ATOM 680 C CA . GLN A 1 84 ? 7.189 40.106 9.240 1.00 95.00 84 GLN A CA 1
ATOM 681 C C . GLN A 1 84 ? 7.241 38.981 8.201 1.00 95.00 84 GLN A C 1
ATOM 683 O O . GLN A 1 84 ? 7.159 37.819 8.577 1.00 95.00 84 GLN A O 1
ATOM 688 N N . GLN A 1 85 ? 7.450 39.301 6.922 1.00 92.31 85 GLN A N 1
ATOM 689 C CA . GLN A 1 85 ? 7.561 38.297 5.861 1.00 92.31 85 GLN A CA 1
ATOM 690 C C . GLN A 1 85 ? 8.765 37.374 6.058 1.00 92.31 85 GLN A C 1
ATOM 692 O O . GLN A 1 85 ? 8.608 36.162 5.958 1.00 92.31 85 GLN A O 1
ATOM 697 N N . VAL A 1 86 ? 9.937 37.914 6.410 1.00 94.75 86 VAL A N 1
ATOM 698 C CA . VAL A 1 86 ? 11.134 37.100 6.692 1.00 94.75 86 VAL A CA 1
ATOM 699 C C . VAL A 1 86 ? 10.895 36.164 7.881 1.00 94.75 86 VAL A C 1
ATOM 701 O O . VAL A 1 86 ? 11.243 34.987 7.823 1.00 94.75 86 VAL A O 1
ATOM 704 N N . VAL A 1 87 ? 10.253 36.659 8.943 1.00 94.44 87 VAL A N 1
ATOM 705 C CA . VAL A 1 87 ? 9.896 35.846 10.116 1.00 94.44 87 VAL A CA 1
ATOM 706 C C . VAL A 1 87 ? 8.868 34.767 9.757 1.00 94.44 87 VAL A C 1
ATOM 708 O O . VAL A 1 87 ? 8.999 33.627 10.196 1.00 94.44 87 VAL A O 1
ATOM 711 N N . GLU A 1 88 ? 7.858 35.085 8.946 1.00 88.62 88 GLU A N 1
ATOM 712 C CA . GLU A 1 88 ? 6.856 34.116 8.489 1.00 88.62 88 GLU A CA 1
ATOM 713 C C . GLU A 1 88 ? 7.447 33.051 7.559 1.00 88.62 88 GLU A C 1
ATOM 715 O O . GLU A 1 88 ? 7.049 31.888 7.635 1.00 88.62 88 GLU A O 1
ATOM 720 N N . GLU A 1 89 ? 8.392 33.413 6.693 1.00 86.06 89 GLU A N 1
ATOM 721 C CA . GLU A 1 89 ? 9.109 32.473 5.829 1.00 86.06 89 GLU A CA 1
ATOM 722 C C . GLU A 1 89 ? 10.010 31.532 6.634 1.00 86.06 89 GLU A C 1
ATOM 724 O O . GLU A 1 89 ? 9.990 30.320 6.400 1.00 86.06 89 GLU A O 1
ATOM 729 N N . ASP A 1 90 ? 10.735 32.052 7.627 1.00 91.19 90 ASP A N 1
ATOM 730 C CA . ASP A 1 90 ? 11.523 31.244 8.562 1.00 91.19 90 ASP A CA 1
ATOM 731 C C . ASP A 1 90 ? 10.619 30.315 9.393 1.00 91.19 90 ASP A C 1
ATOM 733 O O . ASP A 1 90 ? 10.870 29.112 9.500 1.00 91.19 90 ASP A O 1
ATOM 737 N N . HIS A 1 91 ? 9.486 30.825 9.885 1.00 89.94 91 HIS A N 1
ATOM 738 C CA . HIS A 1 91 ? 8.481 30.021 10.579 1.00 89.94 91 HIS A CA 1
ATOM 739 C C . HIS A 1 91 ? 7.911 28.912 9.678 1.00 89.94 91 HIS A C 1
ATOM 741 O O . HIS A 1 91 ? 7.844 27.755 10.090 1.00 89.94 91 HIS A O 1
ATOM 747 N N . ARG A 1 92 ? 7.552 29.217 8.423 1.00 86.75 92 ARG A N 1
ATOM 748 C CA . ARG A 1 92 ? 7.089 28.218 7.440 1.00 86.75 92 ARG A CA 1
ATOM 749 C C . ARG A 1 92 ? 8.155 27.180 7.113 1.00 86.75 92 ARG A C 1
ATOM 751 O O . ARG A 1 92 ? 7.809 26.021 6.912 1.00 86.75 92 ARG A O 1
ATOM 758 N N . SER A 1 93 ? 9.421 27.583 7.078 1.00 84.50 93 SER A N 1
ATOM 759 C CA . SER A 1 93 ? 10.549 26.685 6.817 1.00 84.50 93 SER A CA 1
ATOM 760 C C . SER A 1 93 ? 10.801 25.728 7.984 1.00 84.50 93 SER A C 1
ATOM 762 O O . SER A 1 93 ? 11.149 24.570 7.765 1.00 84.50 93 SER A O 1
ATOM 764 N N . LYS A 1 94 ? 10.575 26.184 9.223 1.00 89.31 94 LYS A N 1
ATOM 765 C CA . LYS A 1 94 ? 10.673 25.367 10.445 1.00 89.31 94 LYS A CA 1
ATOM 766 C C . LYS A 1 94 ? 9.484 24.425 10.641 1.00 89.31 94 LYS A C 1
ATOM 768 O O . LYS A 1 94 ? 9.599 23.431 11.358 1.00 89.31 94 LYS A O 1
ATOM 773 N N . LEU A 1 95 ? 8.338 24.722 10.029 1.00 89.19 95 LEU A N 1
ATOM 774 C CA . LEU A 1 95 ? 7.153 23.880 10.131 1.00 89.19 95 LEU A CA 1
ATOM 775 C C . LEU A 1 95 ? 7.306 22.580 9.321 1.00 89.19 95 LEU A C 1
ATOM 777 O O . LEU A 1 95 ? 7.802 22.583 8.193 1.00 89.19 95 LEU A O 1
ATOM 781 N N . PRO A 1 96 ? 6.797 21.447 9.835 1.00 89.69 96 PRO A N 1
ATOM 782 C CA . PRO A 1 96 ? 6.711 20.223 9.052 1.00 89.69 96 PRO A CA 1
ATOM 783 C C . PRO A 1 96 ? 5.843 20.422 7.803 1.00 89.69 96 PRO A C 1
ATOM 785 O O . PRO A 1 96 ? 4.764 21.007 7.872 1.00 89.69 96 PRO A O 1
ATOM 788 N N . LYS A 1 97 ? 6.233 19.817 6.675 1.00 83.00 97 LYS A N 1
ATOM 789 C CA . LYS A 1 97 ? 5.505 19.884 5.388 1.00 83.00 97 LYS A CA 1
ATOM 790 C C . LYS A 1 97 ? 4.008 19.521 5.474 1.00 83.00 97 LYS A C 1
ATOM 792 O O . LYS A 1 97 ? 3.212 19.970 4.656 1.00 83.00 97 LYS A O 1
ATOM 797 N N . ASN A 1 98 ? 3.613 18.721 6.468 1.00 89.44 98 ASN A N 1
ATOM 798 C CA . ASN A 1 98 ? 2.228 18.285 6.685 1.00 89.44 98 ASN A CA 1
ATOM 799 C C . ASN A 1 98 ? 1.417 19.203 7.624 1.00 89.44 98 ASN A C 1
ATOM 801 O O . ASN A 1 98 ? 0.251 18.907 7.893 1.00 89.44 98 ASN A O 1
ATOM 805 N N . TYR A 1 99 ? 2.002 20.287 8.140 1.00 87.69 99 TYR A N 1
ATOM 806 C CA . TYR A 1 99 ? 1.380 21.149 9.148 1.00 87.69 99 TYR A CA 1
ATOM 807 C C . TYR A 1 99 ? 0.073 21.783 8.662 1.00 87.69 99 TYR A C 1
ATOM 809 O O . TYR A 1 99 ? -0.954 21.639 9.320 1.00 87.69 99 TYR A O 1
ATOM 817 N N . ASP A 1 100 ? 0.065 22.383 7.470 1.00 85.44 100 ASP A N 1
ATOM 818 C CA . ASP A 1 100 ? -1.141 23.015 6.920 1.00 85.44 100 ASP A CA 1
ATOM 819 C C . ASP A 1 100 ? -2.268 22.008 6.660 1.00 85.44 100 ASP A C 1
ATOM 821 O O . ASP A 1 100 ? -3.443 22.319 6.849 1.00 85.44 100 ASP A O 1
ATOM 825 N N . LEU A 1 101 ? -1.929 20.780 6.251 1.00 85.88 101 LEU A N 1
ATOM 826 C CA . LEU A 1 101 ? -2.910 19.706 6.075 1.00 85.88 101 LEU A CA 1
ATOM 827 C C . LEU A 1 101 ? -3.497 19.262 7.417 1.00 85.88 101 LEU A C 1
ATOM 829 O O . LEU A 1 101 ? -4.702 19.026 7.507 1.00 85.88 101 LEU A O 1
ATOM 833 N N . LYS A 1 102 ? -2.661 19.172 8.459 1.00 87.81 102 LYS A N 1
ATOM 834 C CA . LYS A 1 102 ? -3.100 18.848 9.820 1.00 87.81 102 LYS A CA 1
ATOM 835 C C . LYS A 1 102 ? -3.998 19.951 10.380 1.00 87.81 102 LYS A C 1
ATOM 837 O O . LYS A 1 102 ? -5.067 19.638 10.892 1.00 87.81 102 LYS A O 1
ATOM 842 N N . ARG A 1 103 ? -3.623 21.219 10.200 1.00 89.88 103 ARG A N 1
ATOM 843 C CA . ARG A 1 103 ? -4.416 22.375 10.635 1.00 89.88 103 ARG A CA 1
ATOM 844 C C . ARG A 1 103 ? -5.773 22.421 9.938 1.00 89.88 103 ARG A C 1
ATOM 846 O O . ARG A 1 103 ? -6.796 22.478 10.604 1.00 89.88 103 ARG A O 1
ATOM 853 N N . LYS A 1 104 ? -5.801 22.288 8.607 1.00 91.75 104 LYS A N 1
ATOM 854 C CA . LYS A 1 104 ? -7.056 22.217 7.836 1.00 91.75 104 LYS A CA 1
ATOM 855 C C . LYS A 1 104 ? -7.952 21.064 8.282 1.00 91.75 104 LYS A C 1
ATOM 857 O O . LYS A 1 104 ? -9.169 21.212 8.285 1.00 91.75 104 LYS A O 1
ATOM 862 N N . ARG A 1 105 ? -7.365 19.918 8.645 1.00 89.88 105 ARG A N 1
ATOM 863 C CA . ARG A 1 105 ? -8.119 18.789 9.200 1.00 89.88 105 ARG A CA 1
ATOM 864 C C . ARG A 1 105 ? -8.732 19.144 10.555 1.00 89.88 105 ARG A C 1
ATOM 866 O O . ARG A 1 105 ? -9.922 18.934 10.719 1.00 89.88 105 ARG A O 1
ATOM 873 N N . GLN A 1 106 ? -7.957 19.726 11.468 1.00 89.69 106 GLN A N 1
ATOM 874 C CA . GLN A 1 106 ? -8.446 20.155 12.784 1.00 89.69 106 GLN A CA 1
ATOM 875 C C . GLN A 1 106 ? -9.544 21.222 12.670 1.00 89.69 106 GLN A C 1
ATOM 877 O O . GLN A 1 106 ? -10.571 21.121 13.327 1.00 89.69 106 GLN A O 1
ATOM 882 N N . GLU A 1 107 ? -9.375 22.213 11.789 1.00 92.75 107 GLU A N 1
ATOM 883 C CA . GLU A 1 107 ? -10.407 23.218 11.494 1.00 92.75 107 GLU A CA 1
ATOM 884 C C . GLU A 1 107 ? -11.689 22.575 10.941 1.00 92.75 107 GLU A C 1
ATOM 886 O O . GLU A 1 107 ? -12.793 23.020 11.249 1.00 92.75 107 GLU A O 1
ATOM 891 N N . TRP A 1 108 ? -11.561 21.535 10.111 1.00 90.06 108 TRP A N 1
ATOM 892 C CA . TRP A 1 108 ? -12.703 20.787 9.590 1.00 90.06 108 TRP A CA 1
ATOM 893 C C . TRP A 1 108 ? -13.400 19.965 10.684 1.00 90.06 108 TRP A C 1
ATOM 895 O O . TRP A 1 108 ? -14.623 20.008 10.758 1.00 90.06 108 TRP A O 1
ATOM 905 N N . GLU A 1 109 ? -12.644 19.290 11.555 1.00 89.56 109 GLU A N 1
ATOM 906 C CA . GLU A 1 109 ? -13.163 18.541 12.711 1.00 89.56 109 GLU A CA 1
ATOM 907 C C . GLU A 1 109 ? -13.906 19.465 13.690 1.00 89.56 109 GLU A C 1
ATOM 909 O O . GLU A 1 109 ? -15.018 19.152 14.109 1.00 89.56 109 GLU A O 1
ATOM 914 N N . LEU A 1 110 ? -13.346 20.642 13.997 1.00 93.44 110 LEU A N 1
ATOM 915 C CA . LEU A 1 110 ? -13.994 21.647 14.847 1.00 93.44 110 LEU A CA 1
ATOM 916 C C . LEU A 1 110 ? -15.307 22.144 14.238 1.00 93.44 110 LEU A C 1
ATOM 918 O O . LEU A 1 110 ? -16.332 22.137 14.912 1.00 93.44 110 LEU A O 1
ATOM 922 N N . LYS A 1 111 ? -15.306 22.491 12.946 1.00 90.12 111 LYS A N 1
ATOM 923 C CA . LYS A 1 111 ? -16.534 22.879 12.234 1.00 90.12 111 LYS A CA 1
ATOM 924 C C . LYS A 1 111 ? -17.567 21.755 12.218 1.00 90.12 111 LYS A C 1
ATOM 926 O O . LYS A 1 111 ? -18.761 22.023 12.306 1.00 90.12 111 LYS A O 1
ATOM 931 N N . GLU A 1 112 ? -17.138 20.502 12.082 1.00 87.88 112 GLU A N 1
ATOM 932 C CA . GLU A 1 112 ? -18.039 19.348 12.127 1.00 87.88 112 GLU A CA 1
ATOM 933 C C . GLU A 1 112 ? -18.701 19.219 13.506 1.00 87.88 112 GLU A C 1
ATOM 935 O O . GLU A 1 112 ? -19.922 19.070 13.586 1.00 87.88 112 GLU A O 1
ATOM 940 N N . MET A 1 113 ? -17.915 19.371 14.575 1.00 86.81 113 MET A N 1
ATOM 941 C CA . MET A 1 113 ? -18.383 19.363 15.964 1.00 86.81 113 MET A CA 1
ATOM 942 C C . MET A 1 113 ? -19.327 20.530 16.278 1.00 86.81 113 MET A C 1
ATOM 944 O O . MET A 1 113 ? -20.378 20.315 16.876 1.00 86.81 113 MET A O 1
ATOM 948 N N . GLU A 1 114 ? -19.001 21.749 15.843 1.00 91.38 114 GLU A N 1
ATOM 949 C CA . GLU A 1 114 ? -19.863 22.932 15.992 1.00 91.38 114 GLU A CA 1
ATOM 950 C C . GLU A 1 114 ? -21.203 22.738 15.280 1.00 91.38 114 GLU A C 1
ATOM 952 O O . GLU A 1 114 ? -22.264 22.994 15.848 1.00 91.38 114 GLU A O 1
ATOM 957 N N . MET A 1 115 ? -21.171 22.229 14.047 1.00 86.25 115 MET A N 1
ATOM 958 C CA . MET A 1 115 ? -22.381 21.964 13.272 1.00 86.25 115 MET A CA 1
ATOM 959 C C . MET A 1 115 ? -23.225 20.837 13.873 1.00 86.25 115 MET A C 1
ATOM 961 O O . MET A 1 115 ? -24.450 20.888 13.760 1.00 86.25 115 MET A O 1
ATOM 965 N N . LYS A 1 116 ? -22.594 19.841 14.506 1.00 88.38 116 LYS A N 1
ATOM 966 C CA . LYS A 1 116 ? -23.285 18.785 15.253 1.00 88.38 116 LYS A CA 1
ATOM 967 C C . LYS A 1 116 ? -23.969 19.355 16.495 1.00 88.38 116 LYS A C 1
ATOM 969 O O . LYS A 1 116 ? -25.168 19.163 16.652 1.00 88.38 116 LYS A O 1
ATOM 974 N N . LYS A 1 117 ? -23.251 20.143 17.300 1.00 89.62 117 LYS A N 1
ATOM 975 C CA . LYS A 1 117 ? -23.800 20.806 18.492 1.00 89.62 117 LYS A CA 1
ATOM 976 C C . LYS A 1 117 ? -24.968 21.739 18.145 1.00 89.62 117 LYS A C 1
ATOM 978 O O . LYS A 1 117 ? -26.012 21.674 18.775 1.00 89.62 117 LYS A O 1
ATOM 983 N N . ALA A 1 118 ? -24.841 22.537 17.084 1.00 88.94 118 ALA A N 1
ATOM 984 C CA . ALA A 1 118 ? -25.919 23.411 16.616 1.00 88.94 118 ALA A CA 1
ATOM 985 C C . ALA A 1 118 ? -27.129 22.646 16.036 1.00 88.94 118 ALA A C 1
ATOM 987 O O . ALA A 1 118 ? -28.222 23.200 15.938 1.00 88.94 118 ALA A O 1
ATOM 988 N N . ALA A 1 119 ? -26.951 21.403 15.573 1.00 86.69 119 ALA A N 1
ATOM 989 C CA . ALA A 1 119 ? -28.062 20.535 15.173 1.00 86.69 119 ALA A CA 1
ATOM 990 C C . ALA A 1 119 ? -28.752 19.922 16.404 1.00 86.69 119 ALA A C 1
ATOM 992 O O . ALA A 1 119 ? -29.976 19.948 16.475 1.00 86.69 119 ALA A O 1
ATOM 993 N N . GLU A 1 120 ? -27.977 19.488 17.404 1.00 85.12 120 GLU A N 1
ATOM 994 C CA . GLU A 1 120 ? -28.484 18.999 18.696 1.00 85.12 120 GLU A CA 1
ATOM 995 C C . GLU A 1 120 ? -29.273 20.085 19.450 1.00 85.12 120 GLU A C 1
ATOM 997 O O . GLU A 1 120 ? -30.380 19.821 19.909 1.00 85.12 120 GLU A O 1
ATOM 1002 N N . GLU A 1 121 ? -28.774 21.326 19.498 1.00 88.88 121 GLU A N 1
ATOM 1003 C CA . GLU A 1 121 ? -29.470 22.477 20.106 1.00 88.88 121 GLU A CA 1
ATOM 1004 C C . GLU A 1 121 ? -30.791 22.824 19.393 1.00 88.88 121 GLU A C 1
ATOM 1006 O O . GLU A 1 121 ? -31.717 23.336 20.020 1.00 88.88 121 GLU A O 1
ATOM 1011 N N . ARG A 1 122 ? -30.901 22.522 18.092 1.00 87.25 122 ARG A N 1
ATOM 1012 C CA . ARG A 1 122 ? -32.141 22.667 17.308 1.00 87.25 122 ARG A CA 1
ATOM 1013 C C . ARG A 1 122 ? -33.044 21.429 17.351 1.00 87.25 122 ARG A C 1
ATOM 1015 O O . ARG A 1 122 ? -34.159 21.496 16.843 1.00 87.25 122 ARG A O 1
ATOM 1022 N N . GLY A 1 123 ? -32.587 20.320 17.938 1.00 85.31 123 GLY A N 1
ATOM 1023 C CA . GLY A 1 123 ? -33.310 19.046 17.970 1.00 85.31 123 GLY A CA 1
ATOM 1024 C C . GLY A 1 123 ? -33.376 18.316 16.620 1.00 85.31 123 GLY A C 1
ATOM 1025 O O . GLY A 1 123 ? -34.276 17.506 16.411 1.00 85.31 123 GLY A O 1
ATOM 1026 N N . GLU A 1 124 ? -32.460 18.602 15.690 1.00 84.50 124 GLU A N 1
ATOM 1027 C CA . GLU A 1 124 ? -32.416 18.004 14.348 1.00 84.50 124 GLU A CA 1
ATOM 1028 C C . GLU A 1 124 ? -31.330 16.918 14.237 1.00 84.50 124 GLU A C 1
ATOM 1030 O O . GLU A 1 124 ? -30.234 17.045 14.784 1.00 84.50 124 GLU A O 1
ATOM 1035 N N . ASP A 1 125 ? -31.592 15.871 13.447 1.00 84.44 125 ASP A N 1
ATOM 1036 C CA . ASP A 1 125 ? -30.623 14.797 13.194 1.00 84.44 125 ASP A CA 1
ATOM 1037 C C . ASP A 1 125 ? -29.479 15.260 12.269 1.00 84.44 125 ASP A C 1
ATOM 1039 O O . ASP A 1 125 ? -29.663 15.504 11.066 1.00 84.44 125 ASP A O 1
ATOM 1043 N N . TYR A 1 126 ? -28.263 15.343 12.816 1.00 83.06 126 TYR A N 1
ATOM 1044 C CA . TYR A 1 126 ? -27.081 15.856 12.113 1.00 83.06 126 T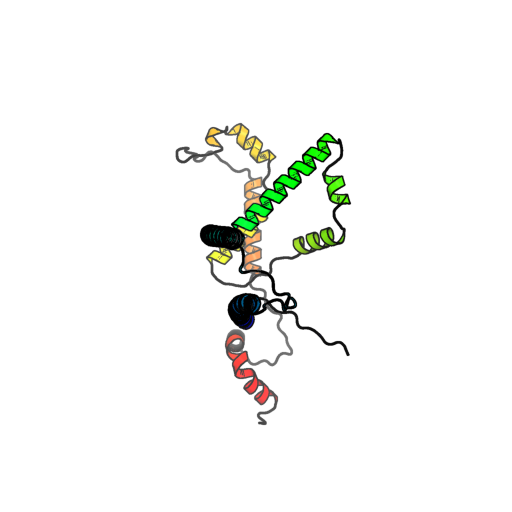YR A CA 1
ATOM 1045 C C . TYR A 1 126 ? -26.724 15.051 10.852 1.00 83.06 126 TYR A C 1
ATOM 1047 O O . TYR A 1 126 ? -26.387 15.625 9.811 1.00 83.06 126 TYR A O 1
ATOM 1055 N N . GLU A 1 127 ? -26.820 13.719 10.911 1.00 82.25 127 GLU A N 1
ATOM 1056 C CA . GLU A 1 127 ? -26.487 12.850 9.775 1.00 82.25 127 GLU A CA 1
ATOM 1057 C C . GLU A 1 127 ? -27.450 13.047 8.600 1.00 82.25 127 GLU A C 1
ATOM 1059 O O . GLU A 1 127 ? -27.021 13.083 7.443 1.00 82.25 127 GLU A O 1
ATOM 1064 N N . ARG A 1 128 ? -28.736 13.275 8.892 1.00 84.56 128 ARG A N 1
ATOM 1065 C CA . ARG A 1 128 ? -29.763 13.549 7.882 1.00 84.56 128 ARG A CA 1
ATOM 1066 C C . ARG A 1 128 ? -29.536 14.901 7.204 1.00 84.56 128 ARG A C 1
ATOM 1068 O O . ARG A 1 128 ? -29.582 14.988 5.977 1.00 84.56 128 ARG 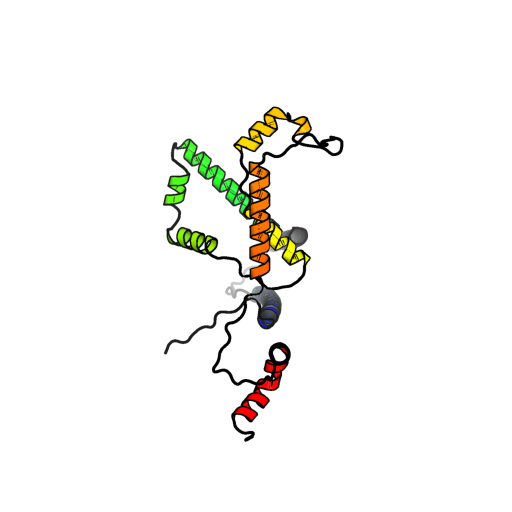A O 1
ATOM 1075 N N . LEU A 1 129 ? -29.215 15.939 7.978 1.00 84.75 129 LEU A N 1
ATOM 1076 C CA . LEU A 1 129 ? -28.826 17.263 7.468 1.00 84.75 129 LEU A CA 1
ATOM 1077 C C . LEU A 1 129 ? -27.575 17.210 6.591 1.00 84.75 129 LEU A C 1
ATOM 1079 O O . LEU A 1 129 ? -27.499 17.874 5.554 1.00 84.75 129 LEU A O 1
ATOM 1083 N N . LYS A 1 130 ? -26.580 16.426 7.007 1.00 86.62 130 LYS A N 1
ATOM 1084 C CA . LYS A 1 130 ? -25.342 16.231 6.254 1.00 86.62 130 LYS A CA 1
ATOM 1085 C C . LYS A 1 130 ? -25.613 15.510 4.935 1.00 86.62 130 LYS A C 1
ATOM 1087 O O . LYS A 1 130 ? -25.115 15.968 3.911 1.00 86.62 130 LYS A O 1
ATOM 1092 N N . ALA A 1 131 ? -26.434 14.459 4.948 1.00 84.88 131 ALA A N 1
ATOM 1093 C CA . ALA A 1 131 ? -26.839 13.730 3.748 1.00 84.88 131 ALA A CA 1
ATOM 1094 C C . ALA A 1 131 ? -27.596 14.624 2.750 1.00 84.88 131 ALA A C 1
ATOM 1096 O O . ALA A 1 131 ? -27.282 14.605 1.562 1.00 84.88 131 ALA A O 1
ATOM 1097 N N . LEU A 1 132 ? -28.518 15.469 3.232 1.00 87.25 132 LEU A N 1
ATOM 1098 C CA . LEU A 1 132 ? -29.253 16.438 2.404 1.00 87.25 132 LEU A CA 1
ATOM 1099 C C . LEU A 1 132 ? -28.337 17.474 1.737 1.00 87.25 132 LEU A C 1
ATOM 1101 O O . LEU A 1 132 ? -28.575 17.875 0.601 1.00 87.25 132 LEU A O 1
ATOM 1105 N N . LYS A 1 133 ? -27.286 17.919 2.435 1.00 85.75 133 LYS A N 1
ATOM 1106 C CA . LYS A 1 133 ? -26.330 18.911 1.915 1.00 85.75 133 LYS A CA 1
ATOM 1107 C C . LYS A 1 133 ? -25.293 18.308 0.967 1.00 85.75 133 LYS A C 1
ATOM 1109 O O . LYS A 1 133 ? -24.693 19.036 0.176 1.00 85.75 133 LYS A O 1
ATOM 1114 N N . THR A 1 134 ? -25.026 17.007 1.054 1.00 86.94 134 THR A N 1
ATOM 1115 C CA . THR A 1 134 ? -24.057 16.351 0.173 1.00 86.94 134 THR A CA 1
ATOM 1116 C C . THR A 1 134 ? -24.657 16.060 -1.198 1.00 86.94 134 THR A C 1
ATOM 1118 O O . THR A 1 134 ? -25.617 15.310 -1.312 1.00 86.94 134 THR A O 1
ATOM 1121 N N . GLN A 1 135 ? -24.043 16.609 -2.248 1.00 91.06 135 GLN A N 1
ATOM 1122 C CA . GLN A 1 135 ? -24.401 16.316 -3.640 1.00 91.06 135 GLN A CA 1
ATOM 1123 C C . GLN A 1 135 ? -24.168 14.836 -3.989 1.00 91.06 135 GLN A C 1
ATOM 1125 O O . GLN A 1 135 ? -23.168 14.249 -3.559 1.00 91.06 135 GLN A O 1
ATOM 1130 N N . ALA A 1 136 ? -25.042 14.265 -4.825 1.00 86.19 136 ALA A N 1
ATOM 1131 C CA . ALA A 1 136 ? -24.977 12.867 -5.264 1.00 86.19 136 ALA A CA 1
ATOM 1132 C C . ALA A 1 136 ? -23.632 12.511 -5.933 1.00 86.19 136 ALA A C 1
ATOM 1134 O O . ALA A 1 136 ? -23.009 11.514 -5.566 1.00 86.19 136 ALA A O 1
ATOM 1135 N N . ASP A 1 137 ? -23.109 13.382 -6.801 1.00 86.56 137 ASP A N 1
ATOM 1136 C CA . ASP A 1 137 ? -21.831 13.183 -7.506 1.00 86.56 137 ASP A CA 1
ATOM 1137 C C . ASP A 1 137 ? -20.639 12.996 -6.549 1.00 86.56 137 ASP A C 1
ATOM 1139 O O . ASP A 1 137 ? -19.702 12.234 -6.809 1.00 86.56 137 ASP A O 1
ATOM 1143 N N . LEU A 1 138 ? -20.653 13.685 -5.401 1.00 86.44 138 LEU A N 1
ATOM 1144 C CA . LEU A 1 138 ? -19.598 13.564 -4.393 1.00 86.44 138 LEU A CA 1
ATOM 1145 C C . LEU A 1 138 ? -19.675 12.229 -3.648 1.00 86.44 138 LEU A C 1
ATOM 1147 O O . LEU A 1 138 ? -18.634 11.696 -3.250 1.00 86.44 138 LEU A O 1
ATOM 1151 N N . ILE A 1 139 ? -20.884 11.696 -3.457 1.00 85.25 139 ILE A N 1
ATOM 1152 C CA . ILE A 1 139 ? -21.108 10.374 -2.865 1.00 85.25 139 ILE A CA 1
ATOM 1153 C C . ILE A 1 139 ? -20.583 9.310 -3.829 1.00 85.25 139 ILE A C 1
ATOM 1155 O O . ILE A 1 139 ? -19.721 8.521 -3.435 1.00 85.25 139 ILE A O 1
ATOM 1159 N N . GLU A 1 140 ? -20.975 9.367 -5.105 1.00 88.31 140 GLU A N 1
ATOM 1160 C CA . GLU A 1 140 ? -20.503 8.433 -6.133 1.00 88.31 140 GLU A CA 1
ATOM 1161 C C . GLU A 1 140 ? -18.975 8.471 -6.262 1.00 88.31 140 GLU A C 1
ATOM 1163 O O . GLU A 1 140 ? -18.311 7.432 -6.255 1.00 88.31 140 GLU A O 1
ATOM 1168 N N . ARG A 1 141 ? -18.372 9.665 -6.274 1.00 89.38 141 ARG A N 1
ATOM 1169 C CA . ARG A 1 141 ? -16.912 9.811 -6.327 1.00 89.38 141 ARG A CA 1
ATOM 1170 C C . ARG A 1 141 ? -16.223 9.210 -5.101 1.00 89.38 141 ARG A C 1
ATOM 1172 O O . ARG A 1 141 ? -15.178 8.570 -5.244 1.00 89.38 141 ARG A O 1
ATOM 1179 N N . LYS A 1 142 ? -16.777 9.397 -3.898 1.00 86.31 142 LYS A N 1
ATOM 1180 C CA . LYS A 1 142 ? -16.247 8.789 -2.664 1.00 86.31 142 LYS A CA 1
ATOM 1181 C C . LYS A 1 142 ? -16.356 7.270 -2.706 1.00 86.31 142 LYS A C 1
ATOM 1183 O O . LYS A 1 142 ? -15.400 6.586 -2.337 1.00 86.31 142 LYS A O 1
ATOM 1188 N N . GLU A 1 143 ? -17.477 6.739 -3.174 1.00 88.19 143 GLU A N 1
ATOM 1189 C CA . GLU A 1 143 ? -17.650 5.302 -3.359 1.00 88.19 143 GLU A CA 1
ATOM 1190 C C . GLU A 1 143 ? -16.693 4.746 -4.409 1.00 88.19 143 GLU A C 1
ATOM 1192 O O . GLU A 1 143 ? -16.033 3.741 -4.157 1.00 88.19 143 GLU A O 1
ATOM 1197 N N . ALA A 1 144 ? -16.523 5.429 -5.541 1.00 89.62 144 ALA A N 1
ATOM 1198 C CA . ALA A 1 144 ? -15.569 5.049 -6.572 1.00 89.62 144 ALA A CA 1
ATOM 1199 C C . ALA A 1 144 ? -14.137 4.999 -6.020 1.00 89.62 144 ALA A C 1
ATOM 1201 O O . ALA A 1 144 ? -13.394 4.069 -6.322 1.00 89.62 144 ALA A O 1
ATOM 1202 N N . ILE A 1 145 ? -13.746 5.948 -5.163 1.00 87.94 145 ILE A N 1
ATOM 1203 C CA . ILE A 1 145 ? -12.434 5.933 -4.499 1.00 87.94 145 ILE A CA 1
ATOM 1204 C C . ILE A 1 145 ? -12.306 4.746 -3.537 1.00 87.94 145 ILE A C 1
ATOM 1206 O O . ILE A 1 145 ? -11.270 4.088 -3.547 1.00 87.94 145 ILE A O 1
ATOM 1210 N N . LYS A 1 146 ? -13.343 4.425 -2.752 1.00 85.44 146 LYS A N 1
ATOM 1211 C CA . LYS A 1 146 ? -13.346 3.233 -1.880 1.00 85.44 146 LYS A CA 1
ATOM 1212 C C . LYS A 1 146 ? -13.264 1.929 -2.684 1.00 85.44 146 LYS A C 1
ATOM 1214 O O . LYS A 1 146 ? -12.625 0.980 -2.242 1.00 85.44 146 LYS A O 1
ATOM 1219 N N . ARG A 1 147 ? -13.881 1.888 -3.871 1.00 85.06 147 ARG A N 1
ATOM 1220 C CA . ARG A 1 147 ? -13.839 0.743 -4.798 1.00 85.06 147 ARG A CA 1
ATOM 1221 C C . ARG A 1 147 ? -12.480 0.604 -5.498 1.00 85.06 147 ARG A C 1
ATOM 1223 O O . ARG A 1 147 ? -12.112 -0.504 -5.891 1.00 85.06 147 ARG A O 1
ATOM 1230 N N . ARG A 1 148 ? -11.717 1.695 -5.658 1.00 84.62 148 ARG A N 1
ATOM 1231 C CA . ARG A 1 148 ? -10.384 1.672 -6.285 1.00 84.62 148 ARG A CA 1
ATOM 1232 C C . ARG A 1 148 ? -9.390 0.917 -5.403 1.00 84.62 148 ARG A C 1
ATOM 1234 O O . ARG A 1 148 ? -8.986 1.376 -4.338 1.00 84.62 148 ARG A O 1
ATOM 1241 N N . LYS A 1 149 ? -8.943 -0.236 -5.896 1.00 83.62 149 LYS A N 1
ATOM 1242 C CA . LYS A 1 149 ? -7.875 -1.028 -5.279 1.00 83.62 149 LYS A CA 1
ATOM 1243 C C . LYS A 1 149 ? -6.516 -0.415 -5.615 1.00 83.62 149 LYS A C 1
ATOM 1245 O O . LYS A 1 149 ? -6.306 0.066 -6.727 1.00 83.62 149 LYS A O 1
ATOM 1250 N N . LYS A 1 150 ? -5.583 -0.442 -4.661 1.00 81.94 150 LYS A N 1
ATOM 1251 C CA . LYS A 1 150 ? -4.193 -0.038 -4.910 1.00 81.94 150 LYS A CA 1
ATOM 1252 C C . LYS A 1 150 ? -3.509 -1.148 -5.724 1.00 81.94 150 LYS A C 1
ATOM 1254 O O . LYS A 1 150 ? -3.480 -2.275 -5.229 1.00 81.94 150 LYS A O 1
ATOM 1259 N N . PRO A 1 151 ? -3.012 -0.875 -6.946 1.00 87.31 151 PRO A N 1
ATOM 1260 C CA . PRO A 1 151 ? -2.323 -1.888 -7.738 1.00 87.31 151 PRO A CA 1
ATOM 1261 C C . PRO A 1 151 ? -1.002 -2.280 -7.070 1.00 87.31 151 PRO A C 1
ATOM 1263 O O . PRO A 1 151 ? -0.383 -1.461 -6.382 1.00 87.31 151 PRO A O 1
ATOM 1266 N N . ASP A 1 152 ? -0.575 -3.525 -7.281 1.00 85.94 152 ASP A N 1
ATOM 1267 C CA . ASP A 1 152 ? 0.753 -3.967 -6.863 1.00 85.94 152 ASP A CA 1
ATOM 1268 C C . ASP A 1 152 ? 1.808 -3.266 -7.726 1.00 85.94 152 ASP A C 1
ATOM 1270 O O . ASP A 1 152 ? 1.703 -3.245 -8.952 1.00 85.94 152 ASP A O 1
ATOM 1274 N N . ARG A 1 153 ? 2.800 -2.653 -7.078 1.00 86.25 153 ARG A N 1
ATOM 1275 C CA . ARG A 1 153 ? 3.892 -1.938 -7.754 1.00 86.25 153 ARG A C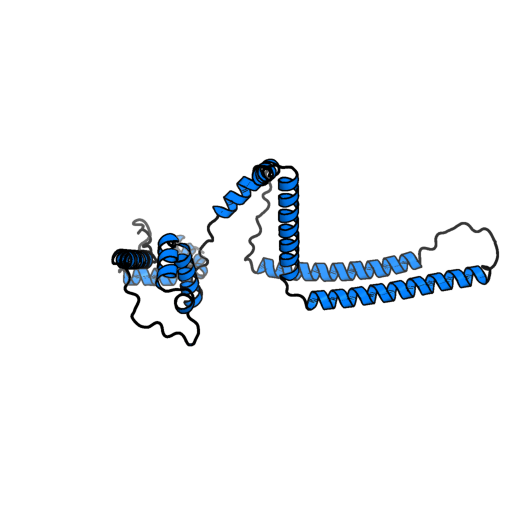A 1
ATOM 1276 C C . ARG A 1 153 ? 5.058 -2.858 -8.121 1.00 86.25 153 ARG A C 1
ATOM 1278 O O . ARG A 1 153 ? 6.004 -2.392 -8.742 1.00 86.25 153 ARG A O 1
ATOM 1285 N N . GLY A 1 154 ? 4.975 -4.140 -7.762 1.00 88.06 154 GLY A N 1
ATOM 1286 C CA . GLY A 1 154 ? 5.998 -5.139 -8.037 1.00 88.06 154 GLY A CA 1
ATOM 1287 C C . GLY A 1 154 ? 6.916 -5.405 -6.845 1.00 88.06 154 GLY A C 1
ATOM 1288 O O . GLY A 1 154 ? 6.719 -4.911 -5.728 1.00 88.06 154 GLY A O 1
ATOM 1289 N N . PHE A 1 155 ? 7.916 -6.246 -7.093 1.00 91.94 155 PHE A N 1
ATOM 1290 C CA . PHE A 1 155 ? 8.952 -6.567 -6.122 1.00 91.94 155 PHE A CA 1
ATOM 1291 C C . PHE A 1 155 ? 9.920 -5.388 -5.977 1.00 91.94 155 PHE A C 1
ATOM 1293 O O . PHE A 1 155 ? 10.420 -4.888 -6.981 1.00 91.94 155 PHE A O 1
ATOM 1300 N N . SER A 1 156 ? 10.173 -4.960 -4.739 1.00 92.56 156 SER A N 1
ATOM 1301 C CA . SER A 1 156 ? 11.243 -4.010 -4.411 1.00 92.56 156 SER A CA 1
ATOM 1302 C C . SER A 1 156 ? 12.225 -4.687 -3.459 1.00 92.56 156 SER A C 1
ATOM 1304 O O . SER A 1 156 ? 13.259 -5.167 -3.899 1.00 92.56 156 SER A O 1
ATOM 1306 N N . ASP A 1 157 ? 11.807 -4.856 -2.204 1.00 95.50 157 ASP A N 1
ATOM 1307 C CA . ASP A 1 157 ? 12.575 -5.475 -1.126 1.00 95.50 157 ASP A CA 1
ATOM 1308 C C . ASP A 1 157 ? 11.705 -6.478 -0.369 1.00 95.50 157 ASP A C 1
ATOM 1310 O O . ASP A 1 157 ? 10.471 -6.356 -0.324 1.00 95.50 157 ASP A O 1
ATOM 1314 N N . TYR A 1 158 ? 12.352 -7.437 0.293 1.00 94.56 158 TYR A N 1
ATOM 1315 C CA . TYR A 1 158 ? 11.662 -8.415 1.131 1.00 94.56 158 TYR A CA 1
ATOM 1316 C C . TYR A 1 158 ? 10.934 -7.756 2.310 1.00 94.56 158 TYR A C 1
ATOM 1318 O O . TYR A 1 158 ? 9.802 -8.140 2.593 1.00 94.56 158 TYR A O 1
ATOM 1326 N N . GLU A 1 159 ? 11.506 -6.717 2.928 1.00 95.81 159 GLU A N 1
ATOM 1327 C CA . GLU A 1 159 ? 10.857 -5.963 4.015 1.00 95.81 159 GLU A CA 1
ATOM 1328 C C . GLU A 1 159 ? 9.576 -5.261 3.553 1.00 95.81 159 GLU A C 1
ATOM 1330 O O . GLU A 1 159 ? 8.532 -5.297 4.208 1.00 95.81 159 GLU A O 1
ATOM 1335 N N . ALA A 1 160 ? 9.619 -4.648 2.371 1.00 92.88 160 ALA A N 1
ATOM 1336 C CA . ALA A 1 160 ? 8.453 -3.987 1.811 1.00 92.88 160 ALA A CA 1
ATOM 1337 C C . ALA A 1 160 ? 7.350 -5.006 1.466 1.00 92.88 160 ALA A C 1
ATOM 1339 O O . ALA A 1 160 ? 6.163 -4.700 1.609 1.00 92.88 160 ALA A O 1
ATOM 1340 N N . MET A 1 161 ? 7.712 -6.216 1.022 1.00 91.69 161 MET A N 1
ATOM 1341 C CA . MET A 1 161 ? 6.755 -7.304 0.796 1.00 91.69 161 MET A CA 1
ATOM 1342 C C . MET A 1 161 ? 6.155 -7.844 2.094 1.00 91.69 161 MET A C 1
ATOM 1344 O O . MET A 1 161 ? 4.934 -8.016 2.157 1.00 91.69 161 MET A O 1
ATOM 1348 N N . THR A 1 162 ? 6.974 -8.096 3.119 1.00 93.69 162 THR A N 1
ATOM 1349 C CA . THR A 1 162 ? 6.499 -8.602 4.416 1.00 93.69 162 THR A CA 1
ATOM 1350 C C . THR A 1 162 ? 5.587 -7.587 5.087 1.00 93.69 162 THR A C 1
ATOM 1352 O O . THR A 1 162 ? 4.522 -7.965 5.570 1.00 93.69 162 THR A O 1
ATOM 1355 N N . LEU A 1 163 ? 5.904 -6.293 5.009 1.00 94.25 163 LEU A N 1
ATOM 1356 C CA . LEU A 1 163 ? 5.038 -5.223 5.503 1.00 94.25 163 LEU A CA 1
ATOM 1357 C C . LEU A 1 163 ? 3.694 -5.179 4.760 1.00 94.25 163 LEU A C 1
ATOM 1359 O O . LEU A 1 163 ? 2.646 -5.069 5.397 1.00 94.25 163 LEU A O 1
ATOM 1363 N N . ARG A 1 164 ? 3.684 -5.324 3.427 1.00 91.25 164 ARG A N 1
ATOM 1364 C CA . ARG A 1 164 ? 2.431 -5.408 2.646 1.00 91.25 164 ARG A CA 1
ATOM 1365 C C . ARG A 1 164 ? 1.602 -6.633 3.029 1.00 91.25 164 ARG A C 1
ATOM 1367 O O . ARG A 1 164 ? 0.381 -6.535 3.167 1.00 91.25 164 ARG A O 1
ATOM 1374 N N . GLN A 1 165 ? 2.249 -7.784 3.203 1.00 91.88 165 GLN A N 1
ATOM 1375 C CA . GLN A 1 165 ? 1.593 -9.003 3.663 1.00 91.88 165 GLN A CA 1
ATOM 1376 C C . GLN A 1 165 ? 1.007 -8.812 5.063 1.00 91.88 165 GLN A C 1
ATOM 1378 O O . GLN A 1 165 ? -0.163 -9.135 5.262 1.00 91.88 165 GLN A O 1
ATOM 1383 N N . TYR A 1 166 ? 1.784 -8.256 5.991 1.00 93.88 166 TYR A N 1
ATOM 1384 C CA . TYR A 1 166 ? 1.364 -7.984 7.360 1.00 93.88 166 TYR A CA 1
ATOM 1385 C C . TYR A 1 166 ? 0.157 -7.048 7.393 1.00 93.88 166 TYR A C 1
ATOM 1387 O O . TYR A 1 166 ? -0.855 -7.405 7.980 1.00 93.88 166 TYR A O 1
ATOM 1395 N N . GLN A 1 167 ? 0.198 -5.919 6.678 1.00 93.75 167 GLN A N 1
ATOM 1396 C CA . GLN A 1 167 ? -0.931 -4.983 6.581 1.00 93.75 167 GLN A CA 1
ATOM 1397 C C . GLN A 1 167 ? -2.199 -5.635 6.015 1.00 93.75 167 GLN A C 1
ATOM 1399 O O . GLN A 1 167 ? -3.311 -5.330 6.441 1.00 93.75 167 GLN A O 1
ATOM 1404 N N . ARG A 1 168 ? -2.048 -6.540 5.043 1.00 91.25 168 ARG A N 1
ATOM 1405 C CA . ARG A 1 168 ? -3.176 -7.296 4.489 1.00 91.25 168 ARG A CA 1
ATOM 1406 C C . ARG A 1 168 ? -3.739 -8.294 5.502 1.00 91.25 168 ARG A C 1
ATOM 1408 O O . ARG A 1 168 ? -4.950 -8.470 5.547 1.00 91.25 168 ARG A O 1
ATOM 1415 N N . LEU A 1 169 ? -2.883 -8.991 6.248 1.00 93.38 169 LEU A N 1
ATOM 1416 C CA . LEU A 1 169 ? -3.312 -9.951 7.266 1.00 93.38 169 LEU A CA 1
ATOM 1417 C C . LEU A 1 169 ? -3.969 -9.229 8.444 1.00 93.38 169 LEU A C 1
ATOM 1419 O O . LEU A 1 169 ? -5.086 -9.579 8.802 1.00 93.38 169 LEU A O 1
ATOM 1423 N N . SER A 1 170 ? -3.356 -8.163 8.958 1.00 93.38 170 SER A N 1
ATOM 1424 C CA . SER A 1 170 ? -3.910 -7.367 10.056 1.00 93.38 170 SER A CA 1
ATOM 1425 C C . SER A 1 170 ? -5.247 -6.720 9.698 1.00 93.38 170 SER A C 1
ATOM 1427 O O . SER A 1 170 ? -6.155 -6.719 10.521 1.00 93.38 170 SER A O 1
ATOM 1429 N N . GLY A 1 171 ? -5.421 -6.256 8.456 1.00 92.25 171 GLY A N 1
ATOM 1430 C CA . GLY A 1 171 ? -6.706 -5.739 7.974 1.00 92.25 171 GLY A CA 1
ATOM 1431 C C . GLY A 1 171 ? -7.797 -6.802 7.780 1.00 92.25 171 GLY A C 1
ATOM 1432 O O . GLY A 1 171 ? -8.974 -6.454 7.711 1.00 92.25 171 GLY A O 1
ATOM 1433 N N . ASN A 1 172 ? -7.431 -8.083 7.683 1.00 91.44 172 ASN A N 1
ATOM 1434 C CA . ASN A 1 172 ? -8.380 -9.187 7.531 1.00 91.44 172 ASN A CA 1
ATOM 1435 C C . ASN A 1 172 ? -8.850 -9.765 8.875 1.00 91.44 172 ASN A C 1
ATOM 1437 O O . ASN A 1 172 ? -9.902 -10.405 8.916 1.00 91.44 172 ASN A O 1
ATOM 1441 N N . ILE A 1 173 ? -8.085 -9.558 9.949 1.00 90.81 173 ILE A N 1
ATOM 1442 C CA . ILE A 1 173 ? -8.433 -10.032 11.289 1.00 90.81 173 ILE A CA 1
ATOM 1443 C C . ILE A 1 173 ? -9.649 -9.245 11.786 1.00 90.81 173 ILE A C 1
ATOM 1445 O O . ILE A 1 173 ? -9.652 -8.015 11.789 1.00 90.81 173 ILE A O 1
ATOM 1449 N N . LYS A 1 174 ? -10.690 -9.961 12.217 1.00 90.19 174 LYS A N 1
ATOM 1450 C CA . LYS A 1 174 ? -11.888 -9.388 12.844 1.00 90.19 174 LYS A CA 1
ATOM 1451 C C . LYS A 1 174 ? -11.882 -9.734 14.336 1.00 90.19 174 LYS A C 1
ATOM 1453 O O . LYS A 1 174 ? -12.168 -10.885 14.666 1.00 90.19 174 LYS A O 1
ATOM 1458 N N . PRO A 1 175 ? -11.543 -8.788 15.229 1.00 91.00 175 PRO A N 1
ATOM 1459 C CA . PRO A 1 175 ? -11.524 -9.043 16.667 1.00 91.00 175 PRO A CA 1
ATOM 1460 C C . PRO A 1 175 ? -12.930 -9.309 17.220 1.00 91.00 175 PRO A C 1
ATOM 1462 O O . PRO A 1 175 ? -13.882 -8.617 16.858 1.00 91.00 175 PRO A O 1
ATOM 1465 N N . ASP A 1 176 ? -13.056 -10.283 18.124 1.00 90.94 176 ASP A N 1
ATOM 1466 C CA . ASP A 1 176 ? -14.289 -10.527 18.878 1.00 90.94 176 ASP A CA 1
ATOM 1467 C C . ASP A 1 176 ? -14.278 -9.707 20.175 1.00 90.94 176 ASP A C 1
ATOM 1469 O O . ASP A 1 176 ? -13.591 -10.042 21.142 1.00 90.94 176 ASP A O 1
ATOM 1473 N N . ILE A 1 177 ? -15.045 -8.615 20.179 1.00 92.19 177 ILE A N 1
ATOM 1474 C CA . ILE A 1 177 ? -15.103 -7.660 21.293 1.00 92.19 177 ILE A CA 1
ATOM 1475 C C . ILE A 1 177 ? -15.676 -8.320 22.556 1.00 92.19 177 ILE A C 1
ATOM 1477 O O . ILE A 1 177 ? -15.186 -8.067 23.651 1.00 92.19 177 ILE A O 1
ATOM 1481 N N . LYS A 1 178 ? -16.655 -9.225 22.422 1.00 91.94 178 LYS A N 1
ATOM 1482 C CA . LYS A 1 178 ? -17.283 -9.873 23.585 1.00 91.94 178 LYS A CA 1
ATOM 1483 C C . LYS A 1 178 ? -16.310 -10.811 24.289 1.00 91.94 178 LYS A C 1
ATOM 1485 O O . LYS A 1 178 ? -16.269 -10.860 25.515 1.00 91.94 178 LYS A O 1
ATOM 1490 N N . ALA A 1 179 ? -15.537 -11.573 23.515 1.00 88.81 179 ALA A N 1
ATOM 1491 C CA . ALA A 1 179 ? -14.498 -12.440 24.064 1.00 88.81 179 ALA A CA 1
ATOM 1492 C C . ALA A 1 179 ? -13.387 -11.620 24.742 1.00 88.81 179 ALA A C 1
ATOM 1494 O O . ALA A 1 179 ? -12.923 -11.992 25.818 1.00 88.81 179 ALA A O 1
ATOM 1495 N N . TYR A 1 180 ? -13.016 -10.482 24.148 1.00 89.69 180 TYR A N 1
ATOM 1496 C CA . TYR A 1 180 ? -12.045 -9.544 24.709 1.00 89.69 180 TYR A CA 1
ATOM 1497 C C . TYR A 1 180 ? -12.505 -8.949 26.051 1.00 89.69 180 TYR A C 1
ATOM 1499 O O . TYR A 1 180 ? -11.740 -8.949 27.011 1.00 89.69 180 TYR A O 1
ATOM 1507 N N . GLU A 1 181 ? -13.757 -8.496 26.151 1.00 91.75 181 GLU A N 1
ATOM 1508 C CA . GLU A 1 181 ? -14.320 -7.943 27.392 1.00 91.75 181 GLU A CA 1
ATOM 1509 C C . GLU A 1 181 ? -14.373 -8.980 28.517 1.00 91.75 181 GLU A C 1
ATOM 1511 O O . GLU A 1 181 ? -13.926 -8.694 29.625 1.00 91.75 181 GLU A O 1
ATOM 1516 N N . LYS A 1 182 ? -14.819 -10.208 28.218 1.00 90.06 182 LYS A N 1
ATOM 1517 C CA . LYS A 1 182 ? -14.811 -11.315 29.189 1.00 90.06 182 LYS A CA 1
ATOM 1518 C C . LYS A 1 182 ? -13.403 -11.631 29.687 1.00 90.06 182 LYS A C 1
ATOM 1520 O O . LYS A 1 182 ? -13.198 -11.830 30.878 1.00 90.06 182 LYS A O 1
ATOM 1525 N N . MET A 1 183 ? -12.426 -11.667 28.781 1.00 86.06 183 MET A N 1
ATOM 1526 C CA . MET A 1 183 ? -11.029 -11.903 29.145 1.00 86.06 183 MET A CA 1
ATOM 1527 C C . MET A 1 183 ? -10.484 -10.776 30.035 1.00 86.06 183 MET A C 1
ATOM 1529 O O . MET A 1 183 ? -9.785 -11.051 31.007 1.00 86.06 183 MET A O 1
ATOM 1533 N N . ARG A 1 184 ? -10.859 -9.524 29.751 1.00 89.25 184 ARG A N 1
ATOM 1534 C CA . ARG A 1 184 ? -10.497 -8.359 30.568 1.00 89.25 184 ARG A CA 1
ATOM 1535 C C . ARG A 1 184 ? -11.075 -8.435 31.982 1.00 89.25 184 ARG A C 1
ATOM 1537 O O . ARG A 1 184 ? -10.384 -8.075 32.928 1.00 89.25 184 ARG A O 1
ATOM 1544 N N . GLU A 1 185 ? -12.319 -8.885 32.130 1.00 89.12 185 GLU A N 1
ATOM 1545 C CA . GLU A 1 185 ? -12.958 -9.062 33.442 1.00 89.12 185 GLU A CA 1
ATOM 1546 C C . GLU A 1 185 ? -12.301 -10.177 34.264 1.00 89.12 185 GLU A C 1
ATOM 1548 O O . GLU A 1 185 ? -12.072 -9.991 35.455 1.00 89.12 185 GLU A O 1
ATOM 1553 N N . VAL A 1 186 ? -11.958 -11.306 33.632 1.00 86.50 186 VAL A N 1
ATOM 1554 C CA . VAL A 1 186 ? -11.352 -12.466 34.314 1.00 86.50 186 VAL A CA 1
ATOM 1555 C C . VAL A 1 186 ? -9.922 -12.186 34.779 1.00 86.50 186 VAL A C 1
ATOM 1557 O O . VAL A 1 186 ? -9.560 -12.566 35.888 1.00 86.50 186 VAL A O 1
ATOM 1560 N N . ILE A 1 187 ? -9.107 -11.542 33.940 1.00 83.94 187 ILE A N 1
ATOM 1561 C CA . ILE A 1 187 ? -7.690 -11.266 34.236 1.00 83.94 187 ILE A CA 1
ATOM 1562 C C . ILE A 1 187 ? -7.540 -10.029 35.142 1.00 83.94 187 ILE A C 1
ATOM 1564 O O . ILE A 1 187 ? -6.595 -9.921 35.918 1.00 83.94 187 ILE A O 1
ATOM 1568 N N . GLY A 1 188 ? -8.484 -9.087 35.075 1.00 82.94 188 GLY A N 1
ATOM 1569 C CA . GLY A 1 188 ? -8.392 -7.810 35.776 1.00 82.94 188 GLY A CA 1
ATOM 1570 C C . GLY A 1 188 ? -7.468 -6.811 35.068 1.00 82.94 188 GLY A C 1
ATOM 1571 O O . GLY A 1 188 ? -6.649 -7.153 34.217 1.00 82.94 188 GLY A O 1
ATOM 1572 N N . THR A 1 189 ? -7.603 -5.525 35.395 1.00 80.75 189 THR A N 1
ATOM 1573 C CA . THR A 1 189 ? -6.973 -4.434 34.627 1.00 80.75 189 THR A CA 1
ATOM 1574 C C . THR A 1 189 ? -5.447 -4.436 34.667 1.00 80.75 189 THR A C 1
ATOM 1576 O O . THR A 1 189 ? -4.822 -4.057 33.682 1.00 80.75 189 THR A O 1
ATOM 1579 N N . ASN A 1 190 ? -4.848 -4.844 35.787 1.00 78.38 190 ASN A N 1
ATOM 1580 C CA . ASN A 1 190 ? -3.405 -4.717 36.009 1.00 78.38 190 ASN A CA 1
ATOM 1581 C C . ASN A 1 190 ? -2.594 -5.764 35.237 1.00 78.38 190 ASN A C 1
ATOM 1583 O O . ASN A 1 190 ? -1.494 -5.470 34.785 1.00 78.38 190 ASN A O 1
ATOM 1587 N N . GLU A 1 191 ? -3.139 -6.968 35.068 1.00 83.44 191 GLU A N 1
ATOM 1588 C CA . GLU A 1 191 ? -2.479 -8.046 34.327 1.00 83.44 191 GLU A CA 1
ATOM 1589 C C . GLU A 1 191 ? -2.910 -8.067 32.853 1.00 83.44 191 GLU A C 1
ATOM 1591 O O . GLU A 1 191 ? -2.141 -8.455 31.982 1.00 83.44 191 GLU A O 1
ATOM 1596 N N . PHE A 1 192 ? -4.104 -7.563 32.529 1.00 85.31 192 PHE A N 1
ATOM 1597 C CA . PHE A 1 192 ? -4.571 -7.485 31.144 1.00 85.31 192 PHE A CA 1
ATOM 1598 C C . PHE A 1 192 ? -3.812 -6.451 30.296 1.00 85.31 192 PHE A C 1
ATOM 1600 O O . PHE A 1 192 ? -3.685 -6.615 29.081 1.00 85.31 192 PHE A O 1
ATOM 1607 N N . TYR A 1 193 ? -3.299 -5.393 30.928 1.00 88.00 193 TYR A N 1
ATOM 1608 C CA . TYR A 1 193 ? -2.428 -4.401 30.299 1.00 88.00 193 TYR A CA 1
ATOM 1609 C C . TYR A 1 193 ? -1.000 -4.542 30.847 1.00 88.00 193 TYR A C 1
ATOM 1611 O O . TYR A 1 193 ? -0.610 -3.760 31.717 1.00 88.00 193 TYR A O 1
ATOM 1619 N N . PRO A 1 194 ? -0.219 -5.529 30.365 1.00 85.56 194 PRO A N 1
ATOM 1620 C CA . PRO A 1 194 ? 1.122 -5.769 30.874 1.00 85.56 194 PRO A CA 1
ATOM 1621 C C . PRO A 1 194 ? 2.040 -4.562 30.689 1.00 85.56 194 PRO A C 1
ATOM 1623 O O . PRO A 1 194 ? 2.120 -3.976 29.606 1.00 85.56 194 PRO A O 1
ATOM 1626 N N . GLY A 1 195 ? 2.765 -4.233 31.754 1.00 86.12 195 GLY A N 1
ATOM 1627 C CA . GLY A 1 195 ? 3.916 -3.341 31.725 1.00 86.12 195 GLY A CA 1
ATOM 1628 C C . GLY A 1 195 ? 5.221 -4.110 31.503 1.00 86.12 195 GLY A C 1
ATOM 1629 O O . GLY A 1 195 ? 5.231 -5.308 31.238 1.00 86.12 195 GLY A O 1
ATOM 1630 N N . VAL A 1 196 ? 6.350 -3.420 31.643 1.00 85.81 196 VAL A N 1
ATOM 1631 C CA . VAL A 1 196 ? 7.687 -4.041 31.564 1.00 85.81 196 VAL A CA 1
ATOM 1632 C C . VAL A 1 196 ? 7.941 -5.065 32.679 1.00 85.81 196 VAL A C 1
ATOM 1634 O O . VAL A 1 196 ? 8.622 -6.055 32.432 1.00 85.81 196 VAL A O 1
ATOM 1637 N N . ASP A 1 197 ? 7.343 -4.871 33.859 1.00 82.31 197 ASP A N 1
ATOM 1638 C CA . ASP A 1 197 ? 7.597 -5.690 35.057 1.00 82.31 197 ASP A CA 1
ATOM 1639 C C . ASP A 1 197 ? 6.509 -6.745 35.337 1.00 82.31 197 ASP A C 1
ATOM 1641 O O . ASP A 1 197 ? 6.564 -7.466 36.333 1.00 82.31 197 ASP A O 1
ATOM 1645 N N . THR A 1 198 ? 5.487 -6.849 34.485 1.00 80.75 198 THR A N 1
ATOM 1646 C CA . THR A 1 198 ? 4.400 -7.822 34.666 1.00 80.75 198 THR A CA 1
ATOM 1647 C C . THR A 1 198 ? 4.778 -9.162 34.045 1.00 80.75 198 THR A C 1
ATOM 1649 O O . THR A 1 198 ? 4.883 -9.281 32.822 1.00 80.75 198 THR A O 1
ATOM 1652 N N . LEU A 1 199 ? 4.956 -10.189 34.876 1.00 79.75 199 LEU A N 1
ATOM 1653 C CA . LEU A 1 199 ? 5.252 -11.543 34.418 1.00 79.75 199 LEU A CA 1
ATOM 1654 C C . LEU A 1 199 ? 3.960 -12.283 34.043 1.00 79.75 199 LEU A C 1
ATOM 1656 O O . LEU A 1 199 ? 3.346 -12.934 34.882 1.00 79.75 199 LEU A O 1
ATOM 1660 N N . ILE A 1 200 ? 3.580 -12.224 32.767 1.00 72.62 200 ILE A N 1
ATOM 1661 C CA . ILE A 1 200 ? 2.523 -13.076 32.205 1.00 72.62 200 ILE A CA 1
ATOM 1662 C C . ILE A 1 200 ? 3.197 -14.310 31.607 1.00 72.62 200 ILE A C 1
ATOM 1664 O O . ILE A 1 200 ? 3.751 -14.249 30.510 1.00 72.62 200 ILE A O 1
ATOM 1668 N N . SER A 1 201 ? 3.188 -15.435 32.321 1.00 67.19 201 SER A N 1
ATOM 1669 C CA . SER A 1 201 ? 3.782 -16.680 31.822 1.00 67.19 201 SER A CA 1
ATOM 1670 C C . SER A 1 201 ? 2.824 -17.858 31.969 1.00 67.19 201 SER A C 1
ATOM 1672 O O . SER A 1 201 ? 2.418 -18.209 33.071 1.00 67.19 201 SER A O 1
ATOM 1674 N N . GLY A 1 202 ? 2.474 -18.479 30.837 1.00 69.12 202 GLY A N 1
ATOM 1675 C CA . GLY A 1 202 ? 1.868 -19.816 30.783 1.00 69.12 202 GLY A CA 1
ATOM 1676 C C . GLY A 1 202 ? 0.400 -19.953 31.209 1.00 69.12 202 GLY A C 1
ATOM 1677 O O . GLY A 1 202 ? -0.099 -21.073 31.254 1.00 69.12 202 GLY A O 1
ATOM 1678 N N . THR A 1 203 ? -0.309 -18.861 31.505 1.00 74.12 203 THR A N 1
ATOM 1679 C CA . THR A 1 203 ? -1.709 -18.904 31.980 1.00 74.12 203 THR A CA 1
ATOM 1680 C C . THR A 1 203 ? -2.752 -18.878 30.859 1.00 74.12 203 THR A C 1
ATOM 1682 O O . THR A 1 203 ? -3.895 -19.284 31.069 1.00 74.12 203 THR A O 1
ATOM 1685 N N . HIS A 1 204 ? -2.385 -18.438 29.652 1.00 80.38 204 HIS A N 1
ATOM 1686 C CA . HIS A 1 204 ? -3.314 -18.354 28.525 1.00 80.38 204 HIS A CA 1
ATOM 1687 C C . HIS A 1 204 ? -3.342 -19.654 27.711 1.00 80.38 204 HIS A C 1
ATOM 1689 O O . HIS A 1 204 ? -2.474 -19.901 26.870 1.00 80.38 204 HIS A O 1
ATOM 1695 N N . TYR A 1 205 ? -4.399 -20.440 27.907 1.00 79.94 205 TYR A N 1
ATOM 1696 C CA . TYR A 1 205 ? -4.729 -21.586 27.064 1.00 79.94 205 TYR A CA 1
ATOM 1697 C C . TYR A 1 205 ? -5.784 -21.165 26.032 1.00 79.94 205 TYR A C 1
ATOM 1699 O O . TYR A 1 205 ? -6.940 -20.935 26.400 1.00 79.94 205 TYR A O 1
ATOM 1707 N N . PRO A 1 206 ? -5.414 -20.999 24.748 1.00 86.00 206 PRO A N 1
ATOM 1708 C CA . PRO A 1 206 ? -6.373 -20.628 23.718 1.00 86.00 206 PRO A CA 1
ATOM 1709 C C . PRO A 1 206 ? -7.433 -21.718 23.556 1.00 86.00 206 PRO A C 1
ATOM 1711 O O . PRO A 1 206 ? -7.146 -22.907 23.636 1.00 86.00 206 PRO A O 1
ATOM 1714 N N . THR A 1 207 ? -8.663 -21.299 23.272 1.00 91.00 207 THR A N 1
ATOM 1715 C CA . THR A 1 207 ? -9.740 -22.233 22.920 1.00 91.00 207 THR A CA 1
ATOM 1716 C C . THR A 1 207 ? -9.432 -22.964 21.610 1.00 91.00 207 THR A C 1
ATOM 1718 O O . THR A 1 207 ? -8.853 -22.378 20.689 1.00 91.00 207 THR A O 1
ATOM 1721 N N . ASP A 1 208 ? -9.903 -24.204 21.467 1.00 92.94 208 ASP A N 1
ATOM 1722 C CA . ASP A 1 208 ? -9.729 -24.993 20.235 1.00 92.94 208 ASP A CA 1
ATOM 1723 C C . ASP A 1 208 ? -10.280 -24.274 18.996 1.00 92.94 208 ASP A C 1
ATOM 1725 O O . ASP A 1 208 ? -9.708 -24.335 17.908 1.00 92.94 208 ASP A O 1
ATOM 1729 N N . ALA A 1 209 ? -11.362 -23.507 19.159 1.00 91.44 209 ALA A N 1
ATOM 1730 C CA . ALA A 1 209 ? -11.914 -22.675 18.094 1.00 91.44 209 ALA A CA 1
ATOM 1731 C C . ALA A 1 209 ? -10.928 -21.590 17.619 1.00 91.44 209 ALA A C 1
ATOM 1733 O O . ALA A 1 209 ? -10.859 -21.305 16.422 1.00 91.44 209 ALA A O 1
ATOM 1734 N N . ALA A 1 210 ? -10.156 -20.984 18.527 1.00 90.31 210 ALA A N 1
ATOM 1735 C CA . ALA A 1 210 ? -9.128 -20.006 18.174 1.00 90.31 210 ALA A CA 1
ATOM 1736 C C . ALA A 1 210 ? -7.936 -20.668 17.464 1.00 90.31 210 ALA A C 1
ATOM 1738 O O . ALA A 1 210 ? -7.441 -20.127 16.474 1.00 90.31 210 ALA A O 1
ATOM 1739 N N . LEU A 1 211 ? -7.529 -21.860 17.915 1.00 93.38 211 LEU A N 1
ATOM 1740 C CA . LEU A 1 211 ? -6.483 -22.654 17.262 1.00 93.38 211 LEU A CA 1
ATOM 1741 C C . LEU A 1 211 ? -6.883 -23.060 15.837 1.00 93.38 211 LEU A C 1
ATOM 1743 O O . LEU A 1 211 ? -6.091 -22.909 14.908 1.00 93.38 211 LEU A O 1
ATOM 1747 N N . ASN A 1 212 ? -8.130 -23.492 15.641 1.00 95.06 212 ASN A N 1
ATOM 1748 C CA . ASN A 1 212 ? -8.644 -23.860 14.323 1.00 95.06 212 ASN A CA 1
ATOM 1749 C C . ASN A 1 212 ? -8.678 -22.666 13.359 1.00 95.06 212 ASN A C 1
ATOM 1751 O O . ASN A 1 212 ? -8.235 -22.797 12.220 1.00 95.06 212 ASN A O 1
ATOM 1755 N N . ARG A 1 213 ? -9.103 -21.480 13.821 1.00 92.75 213 ARG A N 1
ATOM 1756 C CA . ARG A 1 213 ? -9.061 -20.246 13.010 1.00 92.75 213 ARG A CA 1
ATOM 1757 C C . ARG A 1 213 ? -7.639 -19.903 12.566 1.00 92.75 213 ARG A C 1
ATOM 1759 O O . ARG A 1 213 ? -7.421 -19.597 11.397 1.00 92.75 213 ARG A O 1
ATOM 1766 N N . LEU A 1 214 ? -6.665 -20.004 13.474 1.00 92.62 214 LEU A N 1
ATOM 1767 C CA . LEU A 1 214 ? -5.255 -19.785 13.143 1.00 92.62 214 LEU A CA 1
ATOM 1768 C C . LEU A 1 214 ? -4.754 -20.806 12.110 1.00 92.62 214 LEU A C 1
ATOM 1770 O O . LEU A 1 214 ? -4.079 -20.436 11.149 1.00 92.62 214 LEU A O 1
ATOM 1774 N N . ALA A 1 215 ? -5.100 -22.084 12.278 1.00 96.38 215 ALA A N 1
ATOM 1775 C CA . ALA A 1 215 ? -4.716 -23.138 11.345 1.00 96.38 215 ALA A CA 1
ATOM 1776 C C . ALA A 1 215 ? -5.316 -22.920 9.943 1.00 96.38 215 ALA A C 1
ATOM 1778 O O . ALA A 1 215 ? -4.630 -23.119 8.936 1.00 96.38 215 ALA A O 1
ATOM 1779 N N . GLU A 1 216 ? -6.576 -22.489 9.858 1.00 95.88 216 GLU A N 1
ATOM 1780 C CA . GLU A 1 216 ? -7.229 -22.117 8.598 1.00 95.88 216 GLU A CA 1
ATOM 1781 C C . GLU A 1 216 ? -6.544 -20.919 7.927 1.00 95.88 216 GLU A C 1
ATOM 1783 O O . GLU A 1 216 ? -6.285 -20.961 6.719 1.00 95.88 216 GLU A O 1
ATOM 1788 N N . ASP A 1 217 ? -6.181 -19.891 8.696 1.00 94.50 217 ASP A N 1
ATOM 1789 C CA . ASP A 1 217 ? -5.473 -18.713 8.187 1.00 94.50 217 ASP A CA 1
ATOM 1790 C C . ASP A 1 217 ? -4.079 -19.063 7.640 1.00 94.50 217 ASP A C 1
ATOM 1792 O O . ASP A 1 217 ? -3.692 -18.572 6.571 1.00 94.50 217 ASP A O 1
ATOM 1796 N N . ILE A 1 218 ? -3.343 -19.958 8.310 1.00 95.50 218 ILE A N 1
ATOM 1797 C CA . ILE A 1 218 ? -2.042 -20.459 7.835 1.00 95.50 218 ILE A CA 1
ATOM 1798 C C . ILE A 1 218 ? -2.213 -21.225 6.518 1.00 95.50 218 ILE A C 1
ATOM 1800 O O . ILE A 1 218 ? -1.536 -20.911 5.536 1.00 95.50 218 ILE A O 1
ATOM 1804 N N . LYS A 1 219 ? -3.175 -22.154 6.440 1.00 96.69 219 LYS A N 1
ATOM 1805 C CA . LYS A 1 219 ? -3.479 -22.889 5.195 1.00 96.69 219 LYS A CA 1
ATOM 1806 C C . LYS A 1 219 ? -3.883 -21.942 4.060 1.00 96.69 219 LYS A C 1
ATOM 1808 O O . LYS A 1 219 ? -3.484 -22.119 2.906 1.00 96.69 219 LYS A O 1
ATOM 1813 N N . ALA A 1 220 ? -4.651 -20.896 4.364 1.00 94.69 220 ALA A N 1
ATOM 1814 C CA . ALA A 1 220 ? -5.023 -19.876 3.388 1.00 94.69 220 ALA A CA 1
ATOM 1815 C C . ALA A 1 220 ? -3.813 -19.045 2.924 1.00 94.69 220 ALA A C 1
ATOM 1817 O O . ALA A 1 220 ? -3.741 -18.654 1.751 1.00 94.69 220 ALA A O 1
ATOM 1818 N N . GLN A 1 221 ? -2.856 -18.772 3.816 1.00 93.75 221 GLN A N 1
ATOM 1819 C CA . GLN A 1 221 ? -1.596 -18.114 3.476 1.00 93.75 221 GLN A CA 1
ATOM 1820 C C . GLN A 1 221 ? -0.729 -18.989 2.564 1.00 93.75 221 GLN A C 1
ATOM 1822 O O . GLN A 1 221 ? -0.221 -18.475 1.565 1.00 93.75 221 GLN A O 1
ATOM 1827 N N . GLU A 1 222 ? -0.600 -20.284 2.855 1.00 94.31 222 GLU A N 1
ATOM 1828 C CA . GLU A 1 222 ? 0.122 -21.244 2.010 1.00 94.31 222 GLU A CA 1
ATOM 1829 C C . GLU A 1 222 ? -0.475 -21.296 0.604 1.00 94.31 222 GLU A C 1
ATOM 1831 O O . GLU A 1 222 ? 0.223 -21.024 -0.372 1.00 94.31 222 GLU A O 1
ATOM 1836 N N . LYS A 1 223 ? -1.799 -21.467 0.499 1.00 94.88 223 LYS A N 1
ATOM 1837 C CA . LYS A 1 223 ? -2.504 -21.469 -0.791 1.00 94.88 223 LYS A CA 1
ATOM 1838 C C . LYS A 1 223 ? -2.261 -20.189 -1.597 1.00 94.88 223 LYS A C 1
ATOM 1840 O O . LYS A 1 223 ? -2.100 -20.241 -2.816 1.00 94.88 223 LYS A O 1
ATOM 1845 N N . LYS A 1 224 ? -2.227 -19.021 -0.942 1.00 91.75 224 LYS A N 1
ATOM 1846 C CA . LYS A 1 224 ? -1.902 -17.745 -1.608 1.00 91.75 224 LYS A CA 1
ATOM 1847 C C . LYS A 1 224 ? -0.449 -17.685 -2.075 1.00 91.75 224 LYS A C 1
ATOM 1849 O O . LYS A 1 224 ? -0.196 -17.103 -3.128 1.00 91.75 224 LYS A O 1
ATOM 1854 N N . ARG A 1 225 ? 0.486 -18.254 -1.310 1.00 90.69 225 ARG A N 1
ATOM 1855 C CA . ARG A 1 225 ? 1.904 -18.331 -1.681 1.00 90.69 225 ARG A CA 1
ATOM 1856 C C . ARG A 1 225 ? 2.102 -19.238 -2.894 1.00 90.69 225 ARG A C 1
ATOM 1858 O O . ARG A 1 225 ? 2.791 -18.837 -3.825 1.00 90.69 225 ARG A O 1
ATOM 1865 N N . ASP A 1 226 ? 1.433 -20.383 -2.937 1.00 91.38 226 ASP A N 1
ATOM 1866 C CA . ASP A 1 226 ? 1.529 -21.321 -4.062 1.00 91.38 226 ASP A CA 1
ATOM 1867 C C . ASP A 1 226 ? 0.963 -20.715 -5.355 1.00 91.38 226 ASP A C 1
ATOM 1869 O O . ASP A 1 226 ? 1.505 -20.898 -6.444 1.00 91.38 226 ASP A O 1
ATOM 1873 N N . GLN A 1 227 ? -0.093 -19.906 -5.230 1.00 90.94 227 GLN A N 1
ATOM 1874 C CA . GLN A 1 227 ? -0.702 -19.175 -6.344 1.00 90.94 227 GLN A CA 1
ATOM 1875 C C . GLN A 1 227 ? 0.047 -17.891 -6.735 1.00 90.94 227 GLN A C 1
ATOM 1877 O O . GLN A 1 227 ? -0.363 -17.229 -7.692 1.00 90.94 227 GLN A O 1
ATOM 1882 N N . TYR A 1 228 ? 1.126 -17.520 -6.033 1.00 85.75 228 TYR A N 1
ATOM 1883 C CA . TYR A 1 228 ? 1.893 -16.308 -6.338 1.00 85.75 228 TYR A CA 1
ATOM 1884 C C . TYR A 1 228 ? 2.446 -16.351 -7.767 1.00 85.75 228 TYR A C 1
ATOM 1886 O O . TYR A 1 228 ? 2.312 -15.386 -8.523 1.00 85.75 228 TYR A O 1
ATOM 1894 N N . HIS A 1 229 ? 2.995 -17.502 -8.170 1.00 82.88 229 HIS A N 1
ATOM 1895 C CA . HIS A 1 229 ? 3.495 -17.709 -9.522 1.00 82.88 229 HIS A CA 1
ATOM 1896 C C . HIS A 1 229 ? 2.443 -18.410 -10.388 1.00 82.88 229 HIS A C 1
ATOM 1898 O O . HIS A 1 229 ? 2.376 -19.634 -10.481 1.00 82.88 229 HIS A O 1
ATOM 1904 N N . ARG A 1 230 ? 1.612 -17.620 -11.069 1.00 84.12 230 ARG A N 1
ATOM 1905 C CA . ARG A 1 230 ? 0.622 -18.153 -12.015 1.00 84.12 230 ARG A CA 1
ATOM 1906 C C . ARG A 1 230 ? 1.314 -18.623 -13.296 1.00 84.12 230 ARG A C 1
ATOM 1908 O O . ARG A 1 230 ? 2.150 -17.907 -13.850 1.00 84.12 230 ARG A O 1
ATOM 1915 N N . ARG A 1 231 ? 0.981 -19.831 -13.764 1.00 78.38 231 ARG A N 1
ATOM 1916 C CA . ARG A 1 231 ? 1.441 -20.333 -15.068 1.00 78.38 231 ARG A CA 1
ATOM 1917 C C . ARG A 1 231 ? 0.758 -19.521 -16.170 1.00 78.38 231 ARG A C 1
ATOM 1919 O O . ARG A 1 231 ? -0.457 -19.344 -16.128 1.00 78.38 231 ARG A O 1
ATOM 1926 N N . ARG A 1 232 ? 1.535 -19.013 -17.130 1.00 81.12 232 ARG A N 1
ATOM 1927 C CA . ARG A 1 232 ? 0.983 -18.449 -18.371 1.00 81.12 232 ARG A CA 1
ATOM 1928 C C . ARG A 1 232 ? 0.485 -19.614 -19.233 1.00 81.12 232 ARG A C 1
ATOM 1930 O O . ARG A 1 232 ? 1.111 -20.674 -19.206 1.00 81.12 232 ARG A O 1
ATOM 1937 N N . MET A 1 233 ? -0.647 -19.443 -19.919 1.00 77.88 233 MET A N 1
ATOM 1938 C CA . MET A 1 233 ? -1.159 -20.480 -20.821 1.00 77.88 233 MET A CA 1
ATOM 1939 C C . MET A 1 233 ? -0.149 -20.714 -21.946 1.00 77.88 233 MET A C 1
ATOM 1941 O O . MET A 1 233 ? 0.497 -19.770 -22.396 1.00 77.88 233 MET A O 1
ATOM 1945 N N . PHE A 1 234 ? 0.034 -21.979 -22.318 1.00 81.88 234 PHE A N 1
ATOM 1946 C CA . PHE A 1 234 ? 0.868 -22.348 -23.452 1.00 81.88 234 PHE A CA 1
ATOM 1947 C C . PHE A 1 234 ? 0.073 -22.099 -24.730 1.00 81.88 234 PHE A C 1
ATOM 1949 O O . PHE A 1 234 ? -1.046 -22.596 -24.842 1.00 81.88 234 PHE A O 1
ATOM 1956 N N . ASP A 1 235 ? 0.642 -21.316 -25.638 1.00 85.25 235 ASP A N 1
ATOM 1957 C CA . ASP A 1 235 ? 0.092 -21.093 -26.967 1.00 85.25 235 ASP A CA 1
ATOM 1958 C C . ASP A 1 235 ? 0.679 -22.153 -27.914 1.00 85.25 235 ASP A C 1
ATOM 1960 O O . ASP A 1 235 ? 1.902 -22.170 -28.086 1.00 85.25 235 ASP A O 1
ATOM 1964 N N . PRO A 1 236 ? -0.134 -23.085 -28.448 1.00 84.25 236 PRO A N 1
ATOM 1965 C CA . PRO A 1 236 ? 0.359 -24.135 -29.333 1.00 84.25 236 PRO A CA 1
ATOM 1966 C C . PRO A 1 236 ? 0.783 -23.615 -30.712 1.00 84.25 236 PRO A C 1
ATOM 1968 O O . PRO A 1 236 ? 1.570 -24.292 -31.368 1.00 84.25 236 PRO A O 1
ATOM 1971 N N . ASP A 1 237 ? 0.308 -22.437 -31.128 1.00 87.69 237 ASP A N 1
ATOM 1972 C CA . ASP A 1 237 ? 0.559 -21.887 -32.466 1.00 87.69 237 ASP A CA 1
ATOM 1973 C C . ASP A 1 237 ? 1.782 -20.953 -32.501 1.00 87.69 237 ASP A C 1
ATOM 1975 O O . ASP A 1 237 ? 2.220 -20.518 -33.569 1.00 87.69 237 ASP A O 1
ATOM 1979 N N . ALA A 1 238 ? 2.363 -20.646 -31.337 1.00 86.94 238 ALA A N 1
ATOM 1980 C CA . ALA A 1 238 ? 3.563 -19.827 -31.248 1.00 86.94 238 ALA A CA 1
ATOM 1981 C C . ALA A 1 238 ? 4.780 -20.561 -31.857 1.00 86.94 238 ALA A C 1
ATOM 1983 O O . ALA A 1 238 ? 4.982 -21.745 -31.563 1.00 86.94 238 ALA A O 1
ATOM 1984 N N . PRO A 1 239 ? 5.637 -19.875 -32.644 1.00 85.38 239 PRO A N 1
ATOM 1985 C CA . PRO A 1 239 ? 6.856 -20.466 -33.189 1.00 85.38 239 PRO A CA 1
ATOM 1986 C C . PRO A 1 239 ? 7.718 -21.093 -32.090 1.00 85.38 239 PRO A C 1
ATOM 1988 O O . PRO A 1 239 ? 8.087 -20.439 -31.115 1.00 85.38 239 PRO A O 1
ATOM 1991 N N . ILE A 1 240 ? 8.019 -22.383 -32.239 1.00 86.62 240 ILE A N 1
ATOM 1992 C CA . ILE A 1 240 ? 8.777 -23.147 -31.247 1.00 86.62 240 ILE A CA 1
ATOM 1993 C C . ILE A 1 240 ? 10.270 -22.957 -31.525 1.00 86.62 240 ILE A C 1
ATOM 1995 O O . ILE A 1 240 ? 10.823 -23.539 -32.454 1.00 86.62 240 ILE A O 1
ATOM 1999 N N . ASP A 1 241 ? 10.929 -22.168 -30.685 1.00 87.62 241 ASP A N 1
ATOM 2000 C CA . ASP A 1 241 ? 12.363 -21.859 -30.734 1.00 87.62 241 ASP A CA 1
ATOM 2001 C C . ASP A 1 241 ? 13.204 -22.733 -29.775 1.00 87.62 241 ASP A C 1
ATOM 2003 O O . ASP A 1 241 ? 14.391 -22.486 -29.551 1.00 87.62 241 ASP A O 1
ATOM 2007 N N . TYR A 1 242 ? 12.602 -23.770 -29.182 1.00 89.75 242 TYR A N 1
ATOM 2008 C CA . TYR A 1 242 ? 13.220 -24.601 -28.148 1.00 89.75 242 TYR A CA 1
ATOM 2009 C C . TYR A 1 242 ? 13.020 -26.102 -28.385 1.00 89.75 242 TYR A C 1
ATOM 2011 O O . TYR A 1 242 ? 11.985 -26.558 -28.854 1.00 89.75 242 TYR A O 1
ATOM 2019 N N . ILE A 1 243 ? 14.009 -26.898 -27.964 1.00 90.12 243 ILE A N 1
ATOM 2020 C CA . ILE A 1 243 ? 13.954 -28.372 -28.022 1.00 90.12 243 ILE A CA 1
ATOM 2021 C C . ILE A 1 243 ? 13.431 -28.966 -26.699 1.00 90.12 243 ILE A C 1
ATOM 2023 O O . ILE A 1 243 ? 12.788 -30.010 -26.687 1.00 90.12 243 ILE A O 1
ATOM 2027 N N . ASN A 1 244 ? 13.697 -28.317 -25.556 1.00 92.44 244 ASN A N 1
ATOM 2028 C CA . ASN A 1 244 ? 13.298 -28.807 -24.230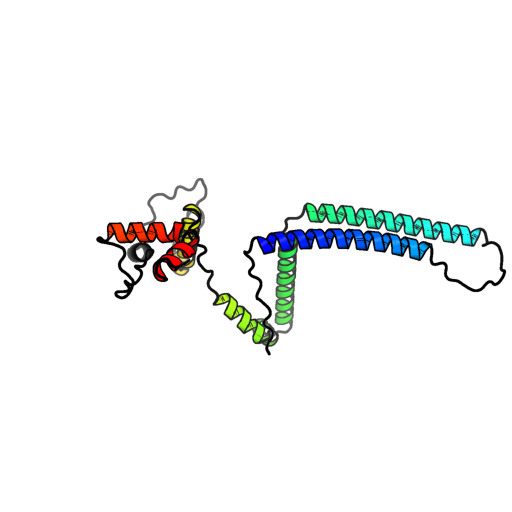 1.00 92.44 244 ASN A CA 1
ATOM 2029 C C . ASN A 1 244 ? 12.749 -27.687 -23.320 1.00 92.44 244 ASN A C 1
ATOM 2031 O O . ASN A 1 244 ? 12.958 -26.502 -23.569 1.00 92.44 244 ASN A O 1
ATOM 2035 N N . GLU A 1 245 ? 12.080 -28.059 -22.221 1.00 89.56 245 GLU A N 1
ATOM 2036 C CA . GLU A 1 245 ? 11.448 -27.109 -21.286 1.00 89.56 245 GLU A CA 1
ATOM 2037 C C . GLU A 1 245 ? 12.449 -26.176 -20.579 1.00 89.56 245 GLU A C 1
ATOM 2039 O O . GLU A 1 245 ? 12.129 -25.028 -20.263 1.00 89.56 245 GLU A O 1
ATOM 2044 N N . ARG A 1 246 ? 13.672 -26.653 -20.307 1.00 93.25 246 ARG A N 1
ATOM 2045 C CA . ARG A 1 246 ? 14.720 -25.820 -19.690 1.00 93.25 246 ARG A CA 1
ATOM 2046 C C . ARG A 1 246 ? 15.213 -24.754 -20.669 1.00 93.25 246 ARG A C 1
ATOM 2048 O O . ARG A 1 246 ? 15.384 -23.610 -20.260 1.00 93.25 246 ARG A O 1
ATOM 2055 N N . ASN A 1 247 ? 15.374 -25.126 -21.935 1.00 92.62 247 ASN A N 1
ATOM 2056 C CA . ASN A 1 247 ? 15.735 -24.258 -23.046 1.00 92.62 247 ASN A CA 1
ATOM 2057 C C . ASN A 1 247 ? 14.631 -23.213 -23.262 1.00 92.62 247 ASN A C 1
ATOM 2059 O O . ASN A 1 247 ? 14.919 -22.027 -23.205 1.00 92.62 247 ASN A O 1
ATOM 2063 N N . ARG A 1 248 ? 13.350 -23.612 -23.272 1.00 90.81 248 ARG A N 1
ATOM 2064 C CA . ARG A 1 248 ? 12.219 -22.666 -23.316 1.00 90.81 248 ARG A CA 1
ATOM 2065 C C . ARG A 1 248 ? 12.298 -21.588 -22.235 1.00 90.81 248 ARG A C 1
ATOM 2067 O O . ARG A 1 248 ? 12.118 -20.409 -22.509 1.00 90.81 248 ARG A O 1
ATOM 2074 N N . LYS A 1 249 ? 12.555 -21.978 -20.980 1.00 91.44 249 LYS A N 1
ATOM 2075 C CA . LYS A 1 249 ? 12.686 -21.022 -19.863 1.00 91.44 249 LYS A CA 1
ATOM 2076 C C . LYS A 1 249 ? 13.921 -20.132 -19.992 1.00 91.44 249 LYS A C 1
ATOM 2078 O O . LYS A 1 249 ? 13.897 -19.006 -19.497 1.00 91.44 249 LYS A O 1
ATOM 2083 N N . PHE A 1 250 ? 14.989 -20.646 -20.596 1.00 94.44 250 PHE A N 1
ATOM 2084 C CA . PHE A 1 250 ? 16.204 -19.892 -20.868 1.00 94.44 250 PHE A CA 1
ATOM 2085 C C . PHE A 1 250 ? 15.978 -18.863 -21.981 1.00 94.44 250 PHE A C 1
ATOM 2087 O O . PHE A 1 250 ? 16.247 -17.689 -21.745 1.00 94.44 250 PHE A O 1
ATOM 2094 N N . ASN A 1 251 ? 15.367 -19.247 -23.103 1.00 92.00 251 ASN A N 1
ATOM 2095 C CA . ASN A 1 251 ? 14.981 -18.323 -24.174 1.00 92.00 251 ASN A CA 1
ATOM 2096 C C . ASN A 1 251 ? 14.004 -17.258 -23.657 1.00 92.00 251 ASN A C 1
ATOM 2098 O O . ASN A 1 251 ? 14.297 -16.075 -23.748 1.00 92.00 251 ASN A O 1
ATOM 2102 N N . GLN A 1 252 ? 12.967 -17.646 -22.901 1.00 91.44 252 GLN A N 1
ATOM 2103 C CA . GLN A 1 252 ? 12.076 -16.687 -22.225 1.00 91.44 252 GLN A CA 1
ATOM 2104 C C . GLN A 1 252 ? 12.799 -15.737 -21.259 1.00 91.44 252 GLN A C 1
ATOM 2106 O O . GLN A 1 252 ? 12.270 -14.672 -20.927 1.00 91.44 252 GLN A O 1
ATOM 2111 N N . LYS A 1 253 ? 13.946 -16.143 -20.699 1.00 94.62 253 LYS A N 1
ATOM 2112 C CA . LYS A 1 253 ? 14.778 -15.254 -19.885 1.00 94.62 253 LYS A CA 1
ATOM 2113 C C . LYS A 1 253 ? 15.517 -14.278 -20.794 1.00 94.62 253 LYS A C 1
ATOM 2115 O O . LYS A 1 253 ? 15.508 -13.098 -20.467 1.00 94.62 253 LYS A O 1
ATOM 2120 N N . LEU A 1 254 ? 16.114 -14.750 -21.888 1.00 93.88 254 LEU A N 1
ATOM 2121 C CA . LEU A 1 254 ? 16.781 -13.899 -22.873 1.00 93.88 254 LEU A CA 1
ATOM 2122 C C . LEU A 1 254 ? 15.818 -12.863 -23.452 1.00 93.88 254 LEU A C 1
ATOM 2124 O O . LEU A 1 254 ? 16.146 -11.684 -23.394 1.00 93.88 254 LEU A O 1
ATOM 2128 N N . ASP A 1 255 ? 14.611 -13.262 -23.851 1.00 92.38 255 ASP A N 1
ATOM 2129 C CA . ASP A 1 255 ? 13.594 -12.347 -24.379 1.00 92.38 255 ASP A CA 1
ATOM 2130 C C . ASP A 1 255 ? 13.324 -11.192 -23.402 1.00 92.38 255 ASP A C 1
ATOM 2132 O O . ASP A 1 255 ? 13.398 -10.022 -23.753 1.00 92.38 255 ASP A O 1
ATOM 2136 N N . ARG A 1 256 ? 13.132 -11.470 -22.105 1.00 93.25 256 ARG A N 1
ATOM 2137 C CA . ARG A 1 256 ? 12.855 -10.403 -21.118 1.00 93.25 256 ARG A CA 1
ATOM 2138 C C . ARG A 1 256 ? 13.943 -9.330 -21.027 1.00 93.25 256 ARG A C 1
ATOM 2140 O O . ARG A 1 256 ? 13.630 -8.218 -20.609 1.00 93.25 256 ARG A O 1
ATOM 2147 N N . PHE A 1 257 ? 15.198 -9.672 -21.319 1.00 95.69 257 PHE A N 1
ATOM 2148 C CA . PHE A 1 257 ? 16.327 -8.743 -21.221 1.00 95.69 257 PHE A CA 1
ATOM 2149 C C . PHE A 1 257 ? 16.723 -8.150 -22.573 1.00 95.69 257 PHE A C 1
ATOM 2151 O O . PHE A 1 257 ? 17.066 -6.971 -22.625 1.00 95.69 257 PHE A O 1
ATOM 2158 N N . TYR A 1 258 ? 16.696 -8.956 -23.633 1.00 95.88 258 TYR A N 1
ATOM 2159 C CA . TYR A 1 258 ? 17.272 -8.621 -24.931 1.00 95.88 258 TYR A CA 1
ATOM 2160 C C . TYR A 1 258 ? 16.240 -8.292 -26.002 1.00 95.88 258 TYR A C 1
ATOM 2162 O O . TYR A 1 258 ? 16.610 -7.560 -26.909 1.00 95.88 258 TYR A O 1
ATOM 2170 N N . ASP A 1 259 ? 14.977 -8.726 -25.873 1.00 94.50 259 ASP A N 1
ATOM 2171 C CA . ASP A 1 259 ? 13.931 -8.521 -26.894 1.00 94.50 259 ASP A CA 1
ATOM 2172 C C . ASP A 1 259 ? 13.860 -7.048 -27.299 1.00 94.50 259 ASP A C 1
ATOM 2174 O O . ASP A 1 259 ? 14.057 -6.747 -28.465 1.00 94.50 259 ASP A O 1
ATOM 2178 N N . ARG A 1 260 ? 13.829 -6.124 -26.322 1.00 94.81 260 ARG A N 1
ATOM 2179 C CA . ARG A 1 260 ? 13.845 -4.663 -26.550 1.00 94.81 260 ARG A CA 1
ATOM 2180 C C . ARG A 1 260 ? 15.012 -4.161 -27.421 1.00 94.81 260 ARG A C 1
ATOM 2182 O O . ARG A 1 260 ? 14.901 -3.117 -28.051 1.00 94.81 260 ARG A O 1
ATOM 2189 N N . TYR A 1 261 ? 16.161 -4.828 -27.383 1.00 95.50 261 TYR A N 1
ATOM 2190 C CA . TYR A 1 261 ? 17.367 -4.428 -28.118 1.00 95.50 261 TYR A CA 1
ATOM 2191 C C . TYR A 1 261 ? 17.535 -5.181 -29.440 1.00 95.50 261 TYR A C 1
ATOM 2193 O O . TYR A 1 261 ? 18.353 -4.779 -30.261 1.00 95.50 261 TYR A O 1
ATOM 2201 N N . THR A 1 262 ? 16.803 -6.278 -29.630 1.00 92.56 262 THR A N 1
ATOM 2202 C CA . THR A 1 262 ? 16.906 -7.158 -30.797 1.00 92.56 262 THR A CA 1
ATOM 2203 C C . THR A 1 262 ? 15.620 -7.194 -31.624 1.00 92.56 262 THR A C 1
ATOM 2205 O O . THR A 1 262 ? 15.518 -8.039 -32.509 1.00 92.56 262 THR A O 1
ATOM 2208 N N . GLU A 1 263 ? 14.653 -6.303 -31.361 1.00 91.56 263 GLU A N 1
ATOM 2209 C CA . GLU A 1 263 ? 13.380 -6.222 -32.102 1.00 91.56 263 GLU A CA 1
ATOM 2210 C C . GLU A 1 263 ? 13.623 -6.059 -33.611 1.00 91.56 263 GLU A C 1
ATOM 2212 O O . GLU A 1 263 ? 13.029 -6.786 -34.404 1.00 91.56 263 GLU A O 1
ATOM 2217 N N . ASP A 1 264 ? 14.563 -5.189 -33.998 1.00 91.06 264 ASP A N 1
ATOM 2218 C CA . ASP A 1 264 ? 14.908 -4.940 -35.404 1.00 91.06 264 ASP A CA 1
ATOM 2219 C C . ASP A 1 264 ? 15.476 -6.199 -36.077 1.00 91.06 264 ASP A C 1
ATOM 2221 O O . ASP A 1 264 ? 14.981 -6.633 -37.112 1.00 91.06 264 ASP A O 1
ATOM 2225 N N . LEU A 1 265 ? 16.441 -6.868 -35.433 1.00 90.25 265 LEU A N 1
ATOM 2226 C CA . LEU A 1 265 ? 17.028 -8.116 -35.941 1.00 90.25 265 LEU A CA 1
ATOM 2227 C C . LEU A 1 265 ? 15.985 -9.232 -36.072 1.00 90.25 265 LEU A C 1
ATOM 2229 O O . LEU A 1 265 ? 16.035 -10.033 -37.004 1.00 90.25 265 LEU A O 1
ATOM 2233 N N . LYS A 1 266 ? 15.041 -9.300 -35.129 1.00 90.50 266 LYS A N 1
ATOM 2234 C CA . LYS A 1 266 ? 13.946 -10.268 -35.162 1.00 90.50 266 LYS A CA 1
ATOM 2235 C C . LYS A 1 266 ? 12.990 -9.978 -36.320 1.00 90.50 266 LYS A C 1
ATOM 2237 O O . LYS A 1 266 ? 12.651 -10.899 -37.057 1.00 90.50 266 LYS A O 1
ATOM 2242 N N . SER A 1 267 ? 12.631 -8.712 -36.524 1.00 91.25 267 SER A N 1
ATOM 2243 C CA . SER A 1 267 ? 11.831 -8.264 -37.667 1.00 91.25 267 SER A CA 1
ATOM 2244 C C . SER A 1 267 ? 12.525 -8.571 -38.998 1.00 91.25 267 SER A C 1
ATOM 2246 O O . SER A 1 267 ? 11.882 -9.070 -39.921 1.00 91.25 267 SER A O 1
ATOM 2248 N N . ASP A 1 268 ? 13.835 -8.339 -39.102 1.00 91.88 268 ASP A N 1
ATOM 2249 C CA . ASP A 1 268 ? 14.609 -8.641 -40.310 1.00 91.88 268 ASP A CA 1
ATOM 2250 C C . ASP A 1 268 ? 14.607 -10.143 -40.614 1.00 91.88 268 ASP A C 1
ATOM 2252 O O . ASP A 1 268 ? 14.408 -10.544 -41.760 1.00 91.88 268 ASP A O 1
ATOM 2256 N N . LEU A 1 269 ? 14.769 -10.992 -39.594 1.00 89.25 269 LEU A N 1
ATOM 2257 C CA . LEU A 1 269 ? 14.684 -12.449 -39.735 1.00 89.25 269 LEU A CA 1
ATOM 2258 C C . LEU A 1 269 ? 13.288 -12.902 -40.183 1.00 89.25 269 LEU A C 1
ATOM 2260 O O . LEU A 1 269 ? 13.180 -13.715 -41.101 1.00 89.25 269 LEU A O 1
ATOM 2264 N N . GLU A 1 270 ? 12.227 -12.347 -39.593 1.00 87.94 270 GLU A N 1
ATOM 2265 C CA . GLU A 1 270 ? 10.839 -12.620 -39.991 1.00 87.94 270 GLU A CA 1
ATOM 2266 C C . GLU A 1 270 ? 10.541 -12.128 -41.420 1.00 87.94 270 GLU A C 1
ATOM 2268 O O . GLU A 1 270 ? 9.740 -12.733 -42.136 1.00 87.94 270 GLU A O 1
ATOM 2273 N N . ARG A 1 271 ? 11.239 -11.079 -41.877 1.00 90.94 271 ARG A N 1
ATOM 2274 C CA . ARG A 1 271 ? 11.157 -10.533 -43.241 1.00 90.94 271 ARG A CA 1
ATOM 2275 C C . ARG A 1 271 ? 12.080 -11.234 -44.249 1.00 90.94 271 ARG A C 1
ATOM 2277 O O . ARG A 1 271 ? 12.086 -10.872 -45.425 1.00 90.94 271 ARG A O 1
ATOM 2284 N N . GLY A 1 272 ? 12.840 -12.246 -43.829 1.00 86.81 272 GLY A N 1
ATOM 2285 C CA . GLY A 1 272 ? 13.734 -13.008 -44.707 1.00 86.81 272 GLY A CA 1
ATOM 2286 C C . GLY A 1 272 ? 15.077 -12.328 -44.973 1.00 86.81 272 GLY A C 1
ATOM 2287 O O . GLY A 1 272 ? 15.627 -12.458 -46.065 1.00 86.81 272 GLY A O 1
ATOM 2288 N N . THR A 1 273 ? 15.619 -11.613 -43.985 1.00 77.88 273 THR A N 1
ATOM 2289 C CA . THR A 1 273 ? 16.933 -10.937 -44.014 1.00 77.88 273 THR A CA 1
ATOM 2290 C C . THR A 1 273 ? 17.099 -9.909 -45.140 1.00 77.88 273 THR A C 1
ATOM 2292 O O . THR A 1 273 ? 18.216 -9.580 -45.535 1.00 77.88 273 THR A O 1
ATOM 2295 N N . ALA A 1 274 ? 15.986 -9.400 -45.671 1.00 64.31 274 ALA A N 1
ATOM 2296 C CA . ALA A 1 274 ? 15.984 -8.321 -46.647 1.00 64.31 274 ALA A CA 1
ATOM 2297 C C . ALA A 1 274 ? 16.135 -6.981 -45.913 1.00 64.31 274 ALA A C 1
ATOM 2299 O O . ALA A 1 274 ? 15.219 -6.580 -45.195 1.00 64.31 274 ALA A O 1
ATOM 2300 N N . ILE A 1 275 ? 17.295 -6.338 -46.093 1.00 59.78 275 ILE A N 1
ATOM 2301 C CA . ILE A 1 275 ? 17.586 -4.968 -45.633 1.00 59.78 275 ILE A CA 1
ATOM 2302 C C . ILE A 1 275 ? 16.663 -3.974 -46.347 1.00 59.78 275 ILE A C 1
ATOM 2304 O O . ILE A 1 275 ? 16.515 -4.104 -47.586 1.00 59.78 275 ILE A O 1
#

pLDDT: mean 80.71, std 16.26, range [33.62, 96.69]

Foldseek 3Di:
DDDDDDDDDPPDVVVVVVVVVVVVVVVVVVVVVVVVVVVVVVVVVVPDPPDDDDDDDDPPPVNVVVVVVVVVVVVVVVVVVVVVVVVVVVVVVPDDPCVVVVVVVVVVVVVLVVQCVVCVVVVHDSVVVVVVPDDPVVVVVVVVVVVDDDDDPDDDDPVVVVVVVVVVVVVVDDDDVVVVVVVCVVCDDDQSDDDPPRDDPDPDDDDPVVVVVVVVVVVVVVVVVVPPDPDDDDDPPPDDPDDDPVRVVVVVVCCVPCVVVCVVVVVCVVVVVDD

Sequence (275 aa):
MQKNEPKLNNNDPTAFYLLSSQQMLRSIIRYALSACRHAENFVILMALPESSASVSKLPSKDSLKERFRMLHQKRQESRKLNYQQVVEEDHRSKLPKNYDLKRKRQEWELKEMEMKKAAEERGEDYERLKALKTQADLIERKEAIKRRKKPDRGFSDYEAMTLRQYQRLSGNIKPDIKAYEKMREVIGTNEFYPGVDTLISGTHYPTDAALNRLAEDIKAQEKKRDQYHRRRMFDPDAPIDYINERNRKFNQKLDRFYDRYTEDLKSDLERGTAI